Protein AF-A0AAD8YVG4-F1 (afdb_monomer)

pLDDT: mean 81.24, std 16.65, range [36.44, 98.31]

Nearest PDB structures (foldseek):
  8uw3-assembly1_A  TM=5.754E-01  e=2.949E-04  Homo sapiens
  8c8j-assembly1_A  TM=6.160E-01  e=6.612E-04  Homo sapiens
  8sxu-assembly1_A  TM=6.000E-01  e=8.822E-04  Homo sapiens
  8gh6-assembly1_A  TM=5.047E-01  e=6.612E-04  Bombyx mori
  8ibz-assembly1_C  TM=4.870E-01  e=1.482E-03  Bombyx mori

Organism: NCBI:txid2609070

Foldseek 3Di:
DDDDDDDDDDDDPDDDDPPDPPPPDPPDDPVRVVVVVVVVVVVVVVVVVVLVVQLVVLVPDPPCVPSVVVSVCSVPVDDPPPPPDPPPVVVVVVLVVVVCVVVVPPPDDDDDDDPPPPDDQDQDDLVLLLVLLLPFDQPDQAWPVRDGSVNSNVCSNVCSVVLSVLLSVCSVVVHDDPLQVDWDWDWDACDPDDDDSVRTDTDTRGHVSNVSSVD

Secondary structure (DSSP, 8-state):
-PPPP-----PPS----TTS---------HHHHHHHHHHHHHHHHHHHHHHHHHHHHTTS-TT-HHHHHHHHHHHHT-----------THHHHHHHHHHHTTTTT-------PPPPTTPPPP---HHHHHHHHHTS-TTSPP-TT---HHHHHHTHHHHHHHHHHHHHHHHHTT---HHHHPEEEEEEESSSS--SGGGEEEEEEE-HHHHHHT-

Radius of gyration: 33.65 Å; Cα contacts (8 Å, |Δi|>4): 149; chains: 1; bounding box: 70×49×102 Å

Structure (mmCIF, N/CA/C/O backbone):
data_AF-A0AAD8YVG4-F1
#
_entry.id   AF-A0AAD8YVG4-F1
#
loop_
_atom_site.group_PDB
_atom_site.id
_atom_site.type_symbol
_atom_site.label_atom_id
_atom_site.label_alt_id
_atom_site.label_comp_id
_atom_site.label_asym_id
_atom_site.label_entity_id
_atom_site.label_seq_id
_atom_site.pdbx_PDB_ins_code
_atom_site.Cartn_x
_atom_site.Cartn_y
_atom_site.Cartn_z
_atom_site.occupancy
_atom_site.B_iso_or_equiv
_atom_site.auth_seq_id
_atom_site.auth_comp_id
_atom_site.auth_asym_id
_atom_site.auth_atom_id
_atom_site.pdbx_PDB_model_num
ATOM 1 N N . MET A 1 1 ? 52.117 -19.385 -67.390 1.00 44.53 1 MET A N 1
ATOM 2 C CA . MET A 1 1 ? 51.247 -19.888 -66.306 1.00 44.53 1 MET A CA 1
ATOM 3 C C . MET A 1 1 ? 49.970 -19.074 -66.326 1.00 44.53 1 MET A C 1
ATOM 5 O O . MET A 1 1 ? 49.951 -17.934 -65.889 1.00 44.53 1 MET A O 1
ATOM 9 N N . THR A 1 2 ? 48.968 -19.631 -66.991 1.00 37.00 2 THR A N 1
ATOM 10 C CA . THR A 1 2 ? 47.671 -19.045 -67.334 1.00 37.00 2 THR A CA 1
ATOM 11 C C . THR A 1 2 ? 46.650 -19.424 -66.262 1.00 37.00 2 THR A C 1
ATOM 13 O O . THR A 1 2 ? 46.467 -20.606 -65.981 1.00 37.00 2 THR A O 1
ATOM 16 N N . LEU A 1 3 ? 46.010 -18.428 -65.649 1.00 38.09 3 LEU A N 1
ATOM 17 C CA . LEU A 1 3 ? 44.898 -18.619 -64.713 1.00 38.09 3 LEU A CA 1
ATOM 18 C C . LEU A 1 3 ? 43.583 -18.788 -65.500 1.00 38.09 3 LEU A C 1
ATOM 20 O O . LEU A 1 3 ? 43.380 -18.060 -66.475 1.00 38.09 3 LEU A O 1
ATOM 24 N N . PRO A 1 4 ? 42.699 -19.730 -65.123 1.00 48.28 4 PRO A N 1
ATOM 25 C CA . PRO A 1 4 ? 41.498 -20.029 -65.890 1.00 48.28 4 PRO A CA 1
ATOM 26 C C . PRO A 1 4 ? 40.366 -19.031 -65.615 1.00 48.28 4 PRO A C 1
ATOM 28 O O . PRO A 1 4 ? 40.087 -18.646 -64.481 1.00 48.28 4 PRO A O 1
ATOM 31 N N . ILE A 1 5 ? 39.699 -18.657 -66.703 1.00 41.72 5 ILE A N 1
ATOM 32 C CA . ILE A 1 5 ? 38.479 -17.854 -66.769 1.00 41.72 5 ILE A CA 1
ATOM 33 C C . ILE A 1 5 ? 37.311 -18.727 -66.284 1.00 41.72 5 ILE A C 1
ATOM 35 O O . ILE A 1 5 ? 37.022 -19.764 -66.881 1.00 41.72 5 ILE A O 1
ATOM 39 N N . LEU A 1 6 ? 36.640 -18.322 -65.203 1.00 42.75 6 LEU A N 1
ATOM 40 C CA . LEU A 1 6 ? 35.412 -18.969 -64.742 1.00 42.75 6 LEU A CA 1
ATOM 41 C C . LEU A 1 6 ? 34.254 -18.601 -65.678 1.00 42.75 6 LEU A C 1
ATOM 43 O O . LEU A 1 6 ? 33.856 -17.444 -65.805 1.00 42.75 6 LEU A O 1
ATOM 47 N N . SER A 1 7 ? 33.769 -19.639 -66.351 1.00 40.22 7 SER A N 1
ATOM 48 C CA . SER A 1 7 ? 32.649 -19.673 -67.283 1.00 40.22 7 SER A CA 1
ATOM 49 C C . SER A 1 7 ? 31.361 -19.115 -66.668 1.00 40.22 7 SER A C 1
ATOM 51 O O . SER A 1 7 ? 30.940 -19.507 -65.579 1.00 40.22 7 SER A O 1
ATOM 53 N N . THR A 1 8 ? 30.720 -18.208 -67.400 1.00 46.03 8 THR A N 1
ATOM 54 C CA . THR A 1 8 ? 29.366 -17.717 -67.154 1.00 46.03 8 THR A CA 1
ATOM 55 C C . THR A 1 8 ? 28.368 -18.864 -67.340 1.00 46.03 8 THR A C 1
ATOM 57 O O . THR A 1 8 ? 28.009 -19.202 -68.466 1.00 46.03 8 THR A O 1
ATOM 60 N N . GLN A 1 9 ? 27.897 -19.468 -66.246 1.00 44.69 9 GLN A N 1
ATOM 61 C CA . GLN A 1 9 ? 26.720 -20.335 -66.303 1.00 44.69 9 GLN A CA 1
ATOM 62 C C . GLN A 1 9 ? 25.471 -19.474 -66.527 1.00 44.69 9 GLN A C 1
ATOM 64 O O . GLN A 1 9 ? 24.955 -18.824 -65.619 1.00 44.69 9 GLN A O 1
ATOM 69 N N . LEU A 1 10 ? 24.997 -19.476 -67.772 1.00 44.66 10 LEU A N 1
ATOM 70 C CA . LEU A 1 10 ? 23.622 -19.152 -68.131 1.00 44.66 10 LEU A CA 1
ATOM 71 C C . LEU A 1 10 ? 22.689 -20.107 -67.375 1.00 44.66 10 LEU A C 1
ATOM 73 O O . LEU A 1 10 ? 22.668 -21.305 -67.653 1.00 44.66 10 LEU A O 1
ATOM 77 N N . PHE A 1 11 ? 21.925 -19.583 -66.417 1.00 36.44 11 PHE A N 1
ATOM 78 C CA . PHE A 1 11 ? 20.801 -20.317 -65.842 1.00 36.44 11 PHE A CA 1
ATOM 79 C C . PHE A 1 11 ? 19.746 -20.547 -66.938 1.00 36.44 11 PHE A C 1
ATOM 81 O O . PHE A 1 11 ? 19.324 -19.572 -67.570 1.00 36.44 11 PHE A O 1
ATOM 88 N N . PRO A 1 12 ? 19.312 -21.796 -67.182 1.00 41.53 12 PRO A N 1
ATOM 89 C CA . PRO A 1 12 ? 18.257 -22.077 -68.141 1.00 41.53 12 PRO A CA 1
ATOM 90 C C . PRO A 1 12 ? 16.944 -21.434 -67.695 1.00 41.53 12 PRO A C 1
ATOM 92 O O . PRO A 1 12 ? 16.527 -21.548 -66.541 1.00 41.53 12 PRO A O 1
ATOM 95 N N . ILE A 1 13 ? 16.292 -20.769 -68.641 1.00 51.84 13 ILE A N 1
ATOM 96 C CA . ILE A 1 13 ? 14.879 -20.419 -68.559 1.00 51.84 13 ILE A CA 1
ATOM 97 C C . ILE A 1 13 ? 14.089 -21.738 -68.575 1.00 51.84 13 ILE A C 1
ATOM 99 O O . ILE A 1 13 ? 14.420 -22.638 -69.337 1.00 51.84 13 ILE A O 1
ATOM 103 N N . GLU A 1 14 ? 13.042 -21.799 -67.750 1.00 53.12 14 GLU A N 1
ATOM 104 C CA . GLU A 1 14 ? 12.052 -22.880 -67.601 1.00 53.12 14 GLU A CA 1
ATOM 105 C C . GLU A 1 14 ? 12.360 -23.998 -66.595 1.00 53.12 14 GLU A C 1
ATOM 107 O O . GLU A 1 14 ? 12.850 -25.065 -66.940 1.00 53.12 14 GLU A O 1
ATOM 112 N N . GLN A 1 15 ? 11.869 -23.811 -65.365 1.00 46.72 15 GLN A N 1
ATOM 113 C CA . GLN A 1 15 ? 10.974 -24.802 -64.754 1.00 46.72 15 GLN A CA 1
ATOM 114 C C . GLN A 1 15 ? 9.816 -24.074 -64.068 1.00 46.72 15 GLN A C 1
ATOM 116 O O . GLN A 1 15 ? 9.912 -23.576 -62.946 1.00 46.72 15 GLN A O 1
ATOM 121 N N . PHE A 1 16 ? 8.710 -23.963 -64.797 1.00 51.12 16 PHE A N 1
ATOM 122 C CA . PHE A 1 16 ? 7.453 -23.421 -64.306 1.00 51.12 16 PHE A CA 1
ATOM 123 C C . PHE A 1 16 ? 6.789 -24.470 -63.407 1.00 51.12 16 PHE A C 1
ATOM 125 O O . PHE A 1 16 ? 6.286 -25.475 -63.899 1.00 51.12 16 PHE A O 1
ATOM 132 N N . ASN A 1 17 ? 6.814 -24.265 -62.089 1.00 52.31 17 ASN A N 1
ATOM 133 C CA . ASN A 1 17 ? 6.108 -25.119 -61.132 1.00 52.31 17 ASN A CA 1
ATOM 134 C C . ASN A 1 17 ? 4.597 -24.782 -61.163 1.00 52.31 17 ASN A C 1
ATOM 136 O O . ASN A 1 17 ? 4.226 -23.687 -60.729 1.00 52.31 17 ASN A O 1
ATOM 140 N N . PRO A 1 18 ? 3.714 -25.672 -61.662 1.00 56.09 18 PRO A N 1
ATOM 141 C CA . PRO A 1 18 ? 2.296 -25.367 -61.874 1.00 56.09 18 PRO A CA 1
ATOM 142 C C . PRO A 1 18 ? 1.460 -25.334 -60.581 1.00 56.09 18 PRO A C 1
ATOM 144 O O . PRO A 1 18 ? 0.283 -24.984 -60.633 1.00 56.09 18 PRO A O 1
ATOM 147 N N . SER A 1 19 ? 2.048 -25.660 -59.425 1.00 54.88 19 SER A N 1
ATOM 148 C CA . SER A 1 19 ? 1.334 -25.771 -58.143 1.00 54.88 19 SER A CA 1
ATOM 149 C C . SER A 1 19 ? 1.406 -24.514 -57.267 1.00 54.88 19 SER A C 1
ATOM 151 O O . SER A 1 19 ? 0.797 -24.474 -56.200 1.00 54.88 19 SER A O 1
ATOM 153 N N . ILE A 1 20 ? 2.137 -23.477 -57.688 1.00 55.28 20 ILE A N 1
ATOM 154 C CA . ILE A 1 20 ? 2.165 -22.189 -56.985 1.00 55.28 20 ILE A CA 1
ATOM 155 C C . ILE A 1 20 ? 1.061 -21.313 -57.590 1.00 55.28 20 ILE A C 1
ATOM 157 O O . ILE A 1 20 ? 1.138 -21.014 -58.785 1.00 55.28 20 ILE A O 1
ATOM 161 N N . PRO A 1 21 ? 0.043 -20.869 -56.824 1.00 51.56 21 PRO A N 1
ATOM 162 C CA . PRO A 1 21 ? -0.944 -19.936 -57.347 1.00 51.56 21 PRO A CA 1
ATOM 163 C C . PRO A 1 21 ? -0.216 -18.665 -57.780 1.00 51.56 21 PRO A C 1
ATOM 165 O O . PRO A 1 21 ? 0.292 -17.897 -56.963 1.00 51.56 21 PRO A O 1
ATOM 168 N N . GLN A 1 22 ? -0.127 -18.457 -59.093 1.00 56.12 22 GLN A N 1
ATOM 169 C CA . GLN A 1 22 ? 0.385 -17.215 -59.639 1.00 56.12 22 GLN A CA 1
ATOM 170 C C . GLN A 1 22 ? -0.554 -16.102 -59.195 1.00 56.12 22 GLN A C 1
ATOM 172 O O . GLN A 1 22 ? -1.681 -16.012 -59.685 1.00 56.12 22 GLN A O 1
ATOM 177 N N . TRP A 1 23 ? -0.096 -15.245 -58.284 1.00 41.09 23 TRP A N 1
ATOM 178 C CA . TRP A 1 23 ? -0.768 -13.994 -57.957 1.00 41.09 23 TRP A CA 1
ATOM 179 C C . TRP A 1 23 ? -0.743 -13.088 -59.195 1.00 41.09 23 TRP A C 1
ATOM 181 O O . TRP A 1 23 ? 0.085 -12.186 -59.320 1.00 41.09 23 TRP A O 1
ATOM 191 N N . ARG A 1 24 ? -1.628 -13.357 -60.161 1.00 51.12 24 ARG A N 1
ATOM 192 C CA . ARG A 1 24 ? -1.858 -12.507 -61.325 1.00 51.12 24 ARG A CA 1
ATOM 193 C C . ARG A 1 24 ? -2.505 -11.229 -60.804 1.00 51.12 24 ARG A C 1
ATOM 195 O O . ARG A 1 24 ? -3.722 -11.142 -60.665 1.00 51.12 24 ARG A O 1
ATOM 202 N N . LEU A 1 25 ? -1.675 -10.245 -60.463 1.00 54.19 25 LEU A N 1
ATOM 203 C CA . LEU A 1 25 ? -2.148 -8.893 -60.202 1.00 54.19 25 LEU A CA 1
ATOM 204 C C . LEU A 1 25 ? -2.941 -8.442 -61.441 1.00 54.19 25 LEU A C 1
ATOM 206 O O . LEU A 1 25 ? -2.443 -8.610 -62.561 1.00 54.19 25 LEU A O 1
ATOM 210 N N . PRO A 1 26 ? -4.165 -7.909 -61.283 1.00 60.81 26 PRO A N 1
ATOM 211 C CA . PRO A 1 26 ? -4.917 -7.372 -62.408 1.00 60.81 26 PRO A CA 1
ATOM 212 C C . PRO A 1 26 ? -4.034 -6.384 -63.173 1.00 60.81 26 PRO A C 1
ATOM 214 O O . PRO A 1 26 ? -3.420 -5.511 -62.550 1.00 60.81 26 PRO A O 1
ATOM 217 N N . ARG A 1 27 ? -3.946 -6.514 -64.505 1.00 62.28 27 ARG A N 1
ATOM 218 C CA . ARG A 1 27 ? -3.277 -5.510 -65.345 1.00 62.28 27 ARG A CA 1
ATOM 219 C C . ARG A 1 27 ? -4.095 -4.222 -65.266 1.00 62.28 27 ARG A C 1
ATOM 221 O O . ARG A 1 27 ? -5.033 -4.032 -66.030 1.00 62.28 27 ARG A O 1
ATOM 228 N N . LEU A 1 28 ? -3.769 -3.380 -64.291 1.00 62.94 28 LEU A N 1
ATOM 229 C CA . LEU A 1 28 ? -4.316 -2.036 -64.167 1.00 62.94 28 LEU A CA 1
ATOM 230 C C . LEU A 1 28 ? -3.876 -1.238 -65.389 1.00 62.94 28 LEU A C 1
ATOM 232 O O . LEU A 1 28 ? -2.708 -1.301 -65.782 1.00 62.94 28 LEU A O 1
ATOM 236 N N . SER A 1 29 ? -4.791 -0.473 -65.978 1.00 76.69 29 SER A N 1
ATOM 237 C CA . SER A 1 29 ? -4.395 0.476 -67.014 1.00 76.69 29 SER A CA 1
ATOM 238 C C . SER A 1 29 ? -3.384 1.474 -66.436 1.00 76.69 29 SER A C 1
ATOM 240 O O . SER A 1 29 ? -3.439 1.819 -65.249 1.00 76.69 29 SER A O 1
ATOM 242 N N . SER A 1 30 ? -2.472 1.992 -67.266 1.00 73.31 30 SER A N 1
ATOM 243 C CA . SER A 1 30 ? -1.464 2.975 -66.832 1.00 73.31 30 SER A CA 1
ATOM 244 C C . SER A 1 30 ? -2.095 4.175 -66.110 1.00 73.31 30 SER A C 1
ATOM 246 O O . SER A 1 30 ? -1.517 4.728 -65.175 1.00 73.31 30 SER A O 1
ATOM 248 N N . ARG A 1 31 ? -3.326 4.537 -66.493 1.00 74.31 31 ARG A N 1
ATOM 249 C CA . ARG A 1 31 ? -4.103 5.630 -65.902 1.00 74.31 31 ARG A CA 1
ATOM 250 C C . ARG A 1 31 ? -4.658 5.288 -64.512 1.00 74.31 31 ARG A C 1
ATOM 252 O O . ARG A 1 31 ? -4.616 6.129 -63.617 1.00 74.31 31 ARG A O 1
ATOM 259 N N . GLU A 1 32 ? -5.129 4.063 -64.291 1.00 76.56 32 GLU A N 1
ATOM 260 C CA . GLU A 1 32 ? -5.588 3.603 -62.970 1.00 76.56 32 GLU A CA 1
ATOM 261 C C . GLU A 1 32 ? -4.427 3.402 -61.994 1.00 76.56 32 GLU A C 1
ATOM 263 O O . GLU A 1 32 ? -4.542 3.758 -60.818 1.00 76.56 32 GLU A O 1
ATOM 268 N N . ALA A 1 33 ? -3.296 2.881 -62.477 1.00 76.31 33 ALA A N 1
ATOM 269 C CA . ALA A 1 33 ? -2.075 2.764 -61.687 1.00 76.31 33 ALA A CA 1
ATOM 270 C C . ALA A 1 33 ? -1.584 4.147 -61.219 1.00 76.31 33 ALA A C 1
ATOM 272 O O . ALA A 1 33 ? -1.304 4.331 -60.033 1.00 76.31 33 ALA A O 1
ATOM 273 N N . ALA A 1 34 ? -1.586 5.144 -62.113 1.00 77.81 34 ALA A N 1
ATOM 274 C CA . ALA A 1 34 ? -1.228 6.524 -61.784 1.00 77.81 34 ALA A CA 1
ATOM 275 C C . ALA A 1 34 ? -2.185 7.158 -60.756 1.00 77.81 34 ALA A C 1
ATOM 277 O O . ALA A 1 34 ? -1.733 7.770 -59.785 1.00 77.81 34 ALA A O 1
ATOM 278 N N . MET A 1 35 ? -3.503 6.968 -60.905 1.00 83.06 35 MET A N 1
ATOM 279 C CA . MET A 1 35 ? -4.485 7.465 -59.930 1.00 83.06 35 MET A CA 1
ATOM 280 C C . MET A 1 35 ? -4.309 6.825 -58.548 1.00 83.06 35 MET A C 1
ATOM 282 O O . MET A 1 35 ? -4.369 7.517 -57.529 1.00 83.06 35 MET A O 1
ATOM 286 N N . ARG A 1 36 ? -4.054 5.512 -58.488 1.00 82.75 36 ARG A N 1
ATOM 287 C CA . ARG A 1 36 ? -3.807 4.804 -57.223 1.00 82.75 36 ARG A CA 1
ATOM 288 C C . ARG A 1 36 ? -2.504 5.251 -56.563 1.00 82.75 36 ARG A C 1
ATOM 290 O O . ARG A 1 36 ? -2.507 5.477 -55.356 1.00 82.75 36 ARG A O 1
ATOM 297 N N . ALA A 1 37 ? -1.431 5.445 -57.332 1.00 81.25 37 ALA A N 1
ATOM 298 C CA . ALA A 1 37 ? -0.158 5.957 -56.827 1.00 81.25 37 ALA A CA 1
ATOM 299 C C . ALA A 1 37 ? -0.291 7.390 -56.280 1.00 81.25 37 ALA A C 1
ATOM 301 O O . ALA A 1 37 ? 0.180 7.675 -55.180 1.00 81.25 37 ALA A O 1
ATOM 302 N N . SER A 1 38 ? -1.007 8.268 -56.991 1.00 86.88 38 SER A N 1
ATOM 303 C CA . SER A 1 38 ? -1.302 9.633 -56.532 1.00 86.88 38 SER A CA 1
ATOM 304 C C . SER A 1 38 ? -2.112 9.635 -55.230 1.00 86.88 38 SER A C 1
ATOM 306 O O . SER A 1 38 ? -1.756 10.311 -54.259 1.00 86.88 38 SER A O 1
ATOM 308 N N . LYS A 1 39 ? -3.156 8.799 -55.154 1.00 88.25 39 LYS A N 1
ATOM 309 C CA . LYS A 1 39 ? -3.965 8.634 -53.941 1.00 88.25 39 LYS A CA 1
ATOM 310 C C . LYS A 1 39 ? -3.134 8.093 -52.775 1.00 88.25 39 LYS A C 1
ATOM 312 O O . LYS A 1 39 ? -3.224 8.634 -51.676 1.00 88.25 39 LYS A O 1
ATOM 317 N N . ALA A 1 40 ? -2.294 7.086 -53.013 1.00 86.38 40 ALA A N 1
ATOM 318 C CA . ALA A 1 40 ? -1.398 6.528 -52.004 1.00 86.38 40 ALA A CA 1
ATOM 319 C C . ALA A 1 40 ? -0.383 7.567 -51.500 1.00 86.38 40 ALA A C 1
ATOM 321 O O . ALA A 1 40 ? -0.200 7.702 -50.291 1.00 86.38 40 ALA A O 1
ATOM 322 N N . GLY A 1 41 ? 0.208 8.361 -52.397 1.00 86.38 41 GLY A N 1
ATOM 323 C CA . GLY A 1 41 ? 1.112 9.457 -52.040 1.00 86.38 41 GLY A CA 1
ATOM 324 C C . GLY A 1 41 ? 0.429 10.531 -51.189 1.00 86.38 41 GLY A C 1
ATOM 325 O O . GLY A 1 41 ? 0.966 10.938 -50.159 1.00 86.38 41 GLY A O 1
ATOM 326 N N . SER A 1 42 ? -0.795 10.928 -51.552 1.00 88.56 42 SER A N 1
ATOM 327 C CA . SER A 1 42 ? -1.603 11.864 -50.757 1.00 88.56 42 SER A CA 1
ATOM 328 C C . SER A 1 42 ? -1.927 11.305 -49.368 1.00 88.56 42 SER A C 1
ATOM 330 O O . SER A 1 42 ? -1.782 12.004 -48.364 1.00 88.56 42 SER A O 1
ATOM 332 N N . MET A 1 43 ? -2.320 10.031 -49.286 1.00 89.19 43 MET A N 1
ATOM 333 C CA . MET A 1 43 ? -2.609 9.365 -48.013 1.00 89.19 43 MET A CA 1
ATOM 334 C C . MET A 1 43 ? -1.363 9.265 -47.130 1.00 89.19 43 MET A C 1
ATOM 336 O O . MET A 1 43 ? -1.443 9.557 -45.938 1.00 89.19 43 MET A O 1
ATOM 340 N N . LEU A 1 44 ? -0.205 8.939 -47.708 1.00 89.62 44 LEU A N 1
ATOM 341 C CA . LEU A 1 44 ? 1.069 8.920 -46.994 1.00 89.62 44 LEU A CA 1
ATOM 342 C C . LEU A 1 44 ? 1.448 10.316 -46.483 1.00 89.62 44 LEU A C 1
ATOM 344 O O . LEU A 1 44 ? 1.878 10.452 -45.340 1.00 89.62 44 LEU A O 1
ATOM 348 N N . GLY A 1 45 ? 1.247 11.356 -47.296 1.00 90.44 45 GLY A N 1
ATOM 349 C CA . GLY A 1 45 ? 1.463 12.746 -46.891 1.00 90.44 45 GLY A CA 1
ATOM 350 C C . GLY A 1 45 ? 0.590 13.147 -45.699 1.00 90.44 45 GLY A C 1
ATOM 351 O O . GLY A 1 45 ? 1.100 13.664 -44.705 1.00 90.44 45 GLY A O 1
ATOM 352 N N . LYS A 1 46 ? -0.711 12.828 -45.747 1.00 91.44 46 LYS A N 1
ATOM 353 C CA . LYS A 1 46 ? -1.652 13.069 -44.638 1.00 91.44 46 LYS A CA 1
ATOM 354 C C . LYS A 1 46 ? -1.256 12.303 -43.375 1.00 91.44 46 LYS A C 1
ATOM 356 O O . LYS A 1 46 ? -1.274 12.873 -42.287 1.00 91.44 46 LYS A O 1
ATOM 361 N N . ALA A 1 47 ? -0.857 11.039 -43.516 1.00 87.12 47 ALA A N 1
ATOM 362 C CA . ALA A 1 47 ? -0.421 10.210 -42.396 1.00 87.12 47 ALA A CA 1
ATOM 363 C C . ALA A 1 47 ? 0.859 10.752 -41.738 1.00 87.12 47 ALA A C 1
ATOM 365 O O . ALA A 1 47 ? 0.926 10.836 -40.510 1.00 87.12 47 ALA A O 1
ATOM 366 N N . LYS A 1 48 ? 1.843 11.185 -42.540 1.00 90.12 48 LYS A N 1
ATOM 367 C CA . LYS A 1 48 ? 3.064 11.841 -42.049 1.00 90.12 48 LYS A CA 1
ATOM 368 C C . LYS A 1 48 ? 2.733 13.121 -41.289 1.00 90.12 48 LYS A C 1
ATOM 370 O O . LYS A 1 48 ? 3.163 13.265 -40.150 1.00 90.12 48 LYS A O 1
ATOM 375 N N . HIS A 1 49 ? 1.909 13.997 -41.865 1.00 90.25 49 HIS A N 1
ATOM 376 C CA . HIS A 1 49 ? 1.507 15.242 -41.209 1.00 90.25 49 HIS A CA 1
ATOM 377 C C . HIS A 1 49 ? 0.783 14.988 -39.879 1.00 90.25 49 HIS A C 1
ATOM 379 O O . HIS A 1 49 ? 1.124 15.590 -38.863 1.00 90.25 49 HIS A O 1
ATOM 385 N N . ALA A 1 50 ? -0.166 14.048 -39.852 1.00 90.44 50 ALA A N 1
ATOM 386 C CA . ALA A 1 50 ? -0.875 13.674 -38.631 1.00 90.44 50 ALA A CA 1
ATOM 387 C C . ALA A 1 50 ? 0.069 13.107 -37.557 1.00 90.44 50 ALA A C 1
ATOM 389 O O . ALA A 1 50 ? -0.091 13.395 -36.371 1.00 90.44 50 ALA A O 1
ATOM 390 N N . HIS A 1 51 ? 1.069 12.317 -37.958 1.00 87.31 51 HIS A N 1
ATOM 391 C CA . HIS A 1 51 ? 2.082 11.818 -37.035 1.00 87.31 51 HIS A CA 1
ATOM 392 C C . HIS A 1 51 ? 2.940 12.953 -36.468 1.00 87.31 51 HIS A C 1
ATOM 394 O O . HIS A 1 51 ? 3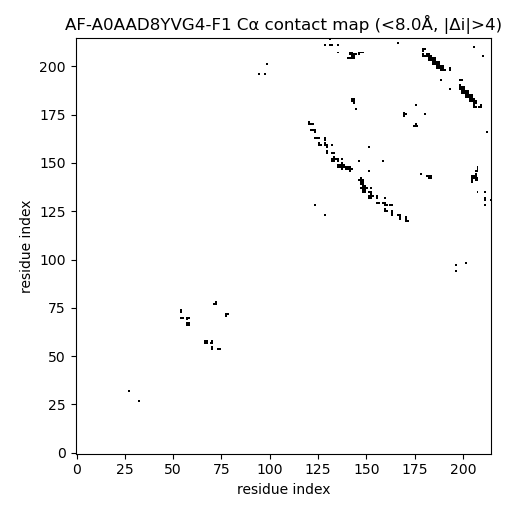.075 13.051 -35.252 1.00 87.31 51 HIS A O 1
ATOM 400 N N . THR A 1 52 ? 3.439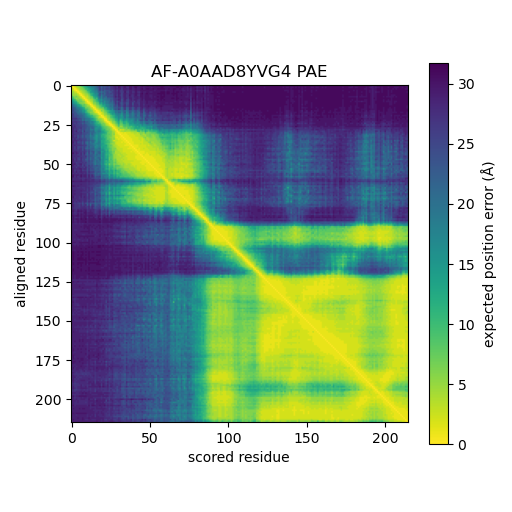 13.846 -37.321 1.00 88.56 52 THR A N 1
ATOM 401 C CA . THR A 1 52 ? 4.211 15.024 -36.912 1.00 88.56 52 THR A CA 1
ATOM 402 C C . THR A 1 52 ? 3.428 15.898 -35.929 1.00 88.56 52 THR A C 1
ATOM 404 O O . THR A 1 52 ? 3.952 16.237 -34.872 1.00 88.56 52 THR A O 1
ATOM 407 N N . GLN A 1 53 ? 2.148 16.181 -36.196 1.00 90.12 53 GLN A N 1
ATOM 408 C CA . GLN A 1 53 ? 1.293 16.946 -35.277 1.00 90.12 53 GLN A CA 1
ATOM 409 C C . GLN A 1 53 ? 1.124 16.268 -33.913 1.00 90.12 53 GLN A C 1
ATOM 411 O O . GLN A 1 53 ? 1.182 16.934 -32.878 1.00 90.12 53 GLN A O 1
ATOM 416 N N . ARG A 1 54 ? 0.963 14.939 -33.893 1.00 87.69 54 ARG A N 1
ATOM 417 C CA . ARG A 1 54 ? 0.879 14.168 -32.646 1.00 87.69 54 ARG A CA 1
ATOM 418 C C . ARG A 1 54 ? 2.163 14.291 -31.830 1.00 87.69 54 ARG A C 1
ATOM 420 O O . ARG A 1 54 ? 2.087 14.580 -30.642 1.00 87.69 54 ARG A O 1
ATOM 427 N N . ILE A 1 55 ? 3.322 14.126 -32.474 1.00 88.50 55 ILE A N 1
ATOM 428 C CA . ILE A 1 55 ? 4.629 14.277 -31.825 1.00 88.50 55 ILE A CA 1
ATOM 429 C C . ILE A 1 55 ? 4.792 15.691 -31.267 1.00 88.50 55 ILE A C 1
ATOM 431 O O . ILE A 1 55 ? 5.107 15.835 -30.091 1.00 88.50 55 ILE A O 1
ATOM 435 N N . HIS A 1 56 ? 4.493 16.731 -32.049 1.00 86.62 56 HIS A N 1
ATOM 436 C CA . HIS A 1 56 ? 4.567 18.114 -31.568 1.00 86.62 56 HIS A CA 1
ATOM 437 C C . HIS A 1 56 ? 3.630 18.392 -30.390 1.00 86.62 56 HIS A C 1
ATOM 439 O O . HIS A 1 56 ? 3.991 19.160 -29.502 1.00 86.62 56 HIS A O 1
ATOM 445 N N . GLY A 1 57 ? 2.457 17.755 -30.340 1.00 89.06 57 GLY A N 1
ATOM 446 C CA . GLY A 1 57 ? 1.526 17.874 -29.218 1.00 89.06 57 GLY A CA 1
ATOM 447 C C . GLY A 1 57 ? 2.121 17.464 -27.865 1.00 89.06 57 GLY A C 1
ATOM 448 O O . GLY A 1 57 ? 1.721 18.022 -26.848 1.00 89.06 57 GLY A O 1
ATOM 449 N N . HIS A 1 58 ? 3.102 16.556 -27.841 1.00 87.19 58 HIS A N 1
ATOM 450 C CA . HIS A 1 58 ? 3.775 16.124 -26.610 1.00 87.19 58 HIS A CA 1
ATOM 451 C C . HIS A 1 58 ? 4.731 17.171 -26.012 1.00 87.19 58 HIS A C 1
ATOM 453 O O . HIS A 1 58 ? 5.083 17.053 -24.843 1.00 87.19 58 HIS A O 1
ATOM 459 N N . PHE A 1 59 ? 5.136 18.191 -26.780 1.00 88.94 59 PHE A N 1
ATOM 460 C CA . PHE A 1 59 ? 6.157 19.172 -26.379 1.00 88.94 59 PHE A CA 1
ATOM 461 C C . PHE A 1 59 ? 5.619 20.604 -26.213 1.00 88.94 59 PHE A C 1
ATOM 463 O O . PHE A 1 59 ? 6.405 21.536 -26.073 1.00 88.94 59 PHE A O 1
ATOM 470 N N . LYS A 1 60 ? 4.293 20.802 -26.252 1.00 83.31 60 LYS A N 1
ATOM 471 C CA . LYS A 1 60 ? 3.672 22.134 -26.116 1.00 83.31 60 LYS A CA 1
ATOM 472 C C . LYS A 1 60 ? 3.580 22.632 -24.668 1.00 83.31 60 LYS A C 1
ATOM 474 O O . LYS A 1 60 ? 3.619 23.838 -24.460 1.00 83.31 60 LYS A O 1
ATOM 479 N N . ASP A 1 61 ? 3.497 21.726 -23.694 1.00 77.38 61 ASP A N 1
ATOM 480 C CA . ASP A 1 61 ? 3.300 22.065 -22.280 1.00 77.38 61 ASP A CA 1
ATOM 481 C C . ASP A 1 61 ? 4.613 21.895 -21.495 1.00 77.38 61 ASP A C 1
ATOM 483 O O . ASP A 1 61 ? 5.030 20.779 -21.189 1.00 77.38 61 ASP A O 1
ATOM 487 N N . THR A 1 62 ? 5.271 23.001 -21.136 1.00 65.19 62 THR A N 1
ATOM 488 C CA . THR A 1 62 ? 6.605 23.014 -20.494 1.00 65.19 62 THR A CA 1
ATOM 489 C C . THR A 1 62 ? 6.629 22.459 -19.063 1.00 65.19 62 THR A C 1
ATOM 491 O O . THR A 1 62 ? 7.705 22.196 -18.530 1.00 65.19 62 THR A O 1
ATOM 494 N N . GLY A 1 63 ? 5.463 22.266 -18.436 1.00 78.75 63 GLY A N 1
ATOM 495 C CA . GLY A 1 63 ? 5.330 21.756 -17.065 1.00 78.75 63 GLY A CA 1
ATOM 496 C C . GLY A 1 63 ? 5.011 20.260 -16.947 1.00 78.75 63 GLY A C 1
ATOM 497 O O . GLY A 1 63 ? 5.126 19.708 -15.855 1.00 78.75 63 GLY A O 1
ATOM 498 N N . ASP A 1 64 ? 4.623 19.583 -18.036 1.00 84.88 64 ASP A N 1
ATOM 499 C CA . ASP A 1 64 ? 4.235 18.165 -18.006 1.00 84.88 64 ASP A CA 1
ATOM 500 C C . ASP A 1 64 ? 5.363 17.271 -18.535 1.00 84.88 64 ASP A C 1
A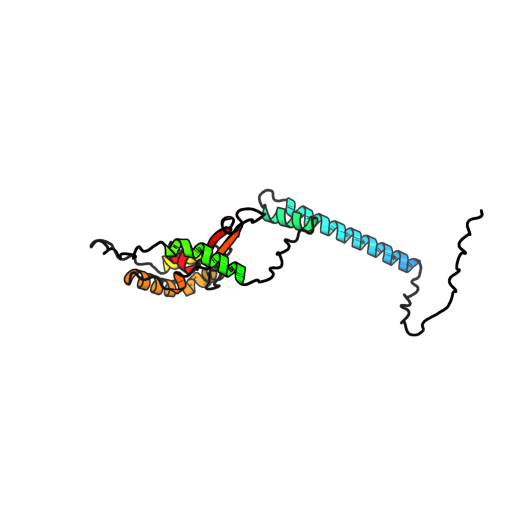TOM 502 O O . ASP A 1 64 ? 5.405 16.847 -19.695 1.00 84.88 64 ASP A O 1
ATOM 506 N N . THR A 1 65 ? 6.295 16.946 -17.639 1.00 83.94 65 THR A N 1
ATOM 507 C CA . THR A 1 65 ? 7.434 16.076 -17.953 1.00 83.94 65 THR A CA 1
ATOM 508 C C . THR A 1 65 ? 6.981 14.690 -18.429 1.00 83.94 65 THR A C 1
ATOM 510 O O . THR A 1 65 ? 7.688 14.046 -19.201 1.00 83.94 65 THR A O 1
ATOM 513 N N . ARG A 1 66 ? 5.796 14.210 -18.021 1.00 81.62 66 ARG A N 1
ATOM 514 C CA . ARG A 1 66 ? 5.277 12.902 -18.444 1.00 81.62 66 ARG A CA 1
ATOM 515 C C . ARG A 1 66 ? 4.874 12.923 -19.916 1.00 81.62 66 ARG A C 1
ATOM 517 O O . ARG A 1 66 ? 5.287 12.025 -20.649 1.00 81.62 66 ARG A O 1
ATOM 524 N N . ARG A 1 67 ? 4.124 13.938 -20.356 1.00 85.50 67 ARG A N 1
ATOM 525 C CA . ARG A 1 67 ? 3.742 14.083 -21.774 1.00 85.50 67 ARG A CA 1
ATOM 526 C C . ARG A 1 67 ? 4.957 14.257 -22.673 1.00 85.50 67 ARG A C 1
ATOM 528 O O . ARG A 1 67 ? 5.001 13.645 -23.739 1.00 85.50 67 ARG A O 1
ATOM 535 N N . MET A 1 68 ? 5.969 14.986 -22.205 1.00 89.50 68 MET A N 1
ATOM 536 C CA . MET A 1 68 ? 7.258 15.093 -22.891 1.00 89.50 68 MET A CA 1
ATOM 537 C C . MET A 1 68 ? 7.917 13.714 -23.074 1.00 89.50 68 MET A C 1
ATOM 539 O O . MET A 1 68 ? 8.314 13.354 -24.184 1.00 89.50 68 MET A O 1
ATOM 543 N N . TRP A 1 69 ? 7.989 12.900 -22.013 1.00 85.25 69 TRP A N 1
ATOM 544 C CA . TRP A 1 69 ? 8.559 11.547 -22.081 1.00 85.25 69 TRP A CA 1
ATOM 545 C C . TRP A 1 69 ? 7.770 10.590 -22.987 1.00 85.25 69 TRP A C 1
ATOM 547 O O . TRP A 1 69 ? 8.367 9.705 -23.605 1.00 85.25 69 TRP A O 1
ATOM 557 N N . GLU A 1 70 ? 6.452 10.756 -23.108 1.00 86.81 70 GLU A N 1
ATOM 558 C CA . GLU A 1 70 ? 5.631 10.016 -24.078 1.00 86.81 70 GLU A CA 1
ATOM 559 C C . GLU A 1 70 ? 6.028 10.356 -25.524 1.00 86.81 70 GLU A C 1
ATOM 561 O O . GLU A 1 70 ? 6.209 9.446 -26.337 1.00 86.81 70 GLU A O 1
ATOM 566 N N . GLY A 1 71 ? 6.274 11.638 -25.821 1.00 90.19 71 GLY A N 1
ATOM 567 C CA . GLY A 1 71 ? 6.794 12.085 -27.117 1.00 90.19 71 GLY A CA 1
ATOM 568 C C . GLY A 1 71 ? 8.170 11.499 -27.439 1.00 90.19 71 GLY A C 1
ATOM 569 O O . GLY A 1 71 ? 8.385 10.981 -28.534 1.00 90.19 71 GLY A O 1
ATOM 570 N N . VAL A 1 72 ? 9.088 11.494 -26.465 1.00 89.38 72 VAL A N 1
ATOM 571 C CA . VAL A 1 72 ? 10.429 10.898 -26.620 1.00 89.38 72 VAL A CA 1
ATOM 572 C C . VAL A 1 72 ? 10.343 9.404 -26.942 1.00 89.38 72 VAL A C 1
ATOM 574 O O . VAL A 1 72 ? 11.036 8.932 -27.844 1.00 89.38 72 VAL A O 1
ATOM 577 N N . ARG A 1 73 ? 9.470 8.646 -26.265 1.00 86.56 73 ARG A N 1
ATOM 578 C CA . ARG A 1 73 ? 9.275 7.214 -26.564 1.00 86.56 73 ARG A CA 1
ATOM 579 C C . ARG A 1 73 ? 8.712 6.983 -27.960 1.00 86.56 73 ARG A C 1
ATOM 581 O O . ARG A 1 73 ? 9.161 6.064 -28.638 1.00 86.56 73 ARG A O 1
ATOM 588 N N . ALA A 1 74 ? 7.764 7.815 -28.389 1.00 87.31 74 ALA A N 1
ATOM 589 C CA . ALA A 1 74 ? 7.152 7.712 -29.710 1.00 87.31 74 ALA A CA 1
ATOM 590 C C . ALA A 1 74 ? 8.148 7.979 -30.855 1.00 87.31 74 ALA A C 1
ATOM 592 O O . ALA A 1 74 ? 8.007 7.390 -31.922 1.00 87.31 74 ALA A O 1
ATOM 593 N N . ILE A 1 75 ? 9.160 8.826 -30.631 1.00 88.50 75 ILE A N 1
ATOM 594 C CA . ILE A 1 75 ? 10.229 9.098 -31.609 1.00 88.50 75 ILE A CA 1
ATOM 595 C C . ILE A 1 75 ? 11.282 7.985 -31.608 1.00 88.50 75 ILE A C 1
ATOM 597 O O . ILE A 1 75 ? 11.735 7.545 -32.659 1.00 88.50 75 ILE A O 1
ATOM 601 N N . THR A 1 76 ? 11.702 7.548 -30.421 1.00 88.00 76 THR A N 1
ATOM 602 C CA . THR A 1 76 ? 12.866 6.662 -30.253 1.00 88.00 76 THR A CA 1
ATOM 603 C C . THR A 1 76 ? 12.527 5.176 -30.349 1.00 88.00 76 THR A C 1
ATOM 605 O O . THR A 1 76 ? 13.435 4.349 -30.337 1.00 88.00 76 THR A O 1
ATOM 608 N N . ASN A 1 77 ? 11.237 4.817 -30.384 1.00 79.31 77 ASN A N 1
ATOM 609 C CA . ASN A 1 77 ? 10.754 3.450 -30.154 1.00 79.31 77 ASN A CA 1
ATOM 610 C C . ASN A 1 77 ? 11.320 2.825 -28.866 1.00 79.31 77 ASN A C 1
ATOM 612 O O . ASN A 1 77 ? 11.402 1.602 -28.740 1.00 79.31 77 ASN A O 1
ATOM 616 N N . TYR A 1 78 ? 11.706 3.654 -27.889 1.00 79.25 78 TYR A N 1
ATOM 617 C CA . TYR A 1 78 ? 12.272 3.178 -26.638 1.00 79.25 78 TYR A CA 1
ATOM 618 C C . TYR A 1 78 ? 11.213 2.404 -25.849 1.00 79.25 78 TYR A C 1
ATOM 620 O O . TYR A 1 78 ? 10.293 2.973 -25.250 1.00 79.25 78 TYR A O 1
ATOM 628 N N . ARG A 1 79 ? 11.368 1.081 -25.832 1.00 66.62 79 ARG A N 1
ATOM 629 C CA . ARG A 1 79 ? 10.640 0.167 -24.961 1.00 66.62 79 ARG A CA 1
ATOM 630 C C . ARG A 1 79 ? 11.611 -0.283 -23.885 1.00 66.62 79 ARG A C 1
ATOM 632 O O . ARG A 1 79 ? 12.671 -0.814 -24.197 1.00 66.62 79 ARG A O 1
ATOM 639 N N . LYS A 1 80 ? 11.251 -0.076 -22.619 1.00 60.88 80 LYS A N 1
ATOM 640 C CA . LYS A 1 80 ? 11.993 -0.671 -21.509 1.00 60.88 80 LYS A CA 1
ATOM 641 C C . LYS A 1 80 ? 11.869 -2.185 -21.682 1.00 60.88 80 LYS A C 1
ATOM 643 O O . LYS A 1 80 ? 10.784 -2.728 -21.489 1.00 60.88 80 LYS A O 1
ATOM 648 N N . THR A 1 81 ? 12.928 -2.843 -22.135 1.00 51.56 81 THR A N 1
ATOM 649 C CA . THR A 1 81 ? 13.029 -4.295 -22.065 1.00 51.56 81 THR A CA 1
ATOM 650 C C . THR A 1 81 ? 12.974 -4.636 -20.587 1.00 51.56 81 THR A C 1
ATOM 652 O O . THR A 1 81 ? 13.852 -4.260 -19.813 1.00 51.56 81 THR A O 1
ATOM 655 N N . SER A 1 82 ? 11.882 -5.263 -20.162 1.00 54.38 82 SER A N 1
ATOM 656 C CA . SER A 1 82 ? 11.901 -6.028 -18.926 1.00 54.38 82 SER A CA 1
ATOM 657 C C . SER A 1 82 ? 12.984 -7.087 -19.125 1.00 54.38 82 SER A C 1
ATOM 659 O O . SER A 1 82 ? 12.866 -7.842 -20.095 1.00 54.38 82 SER A O 1
ATOM 661 N N . PRO A 1 83 ? 14.055 -7.116 -18.313 1.00 54.19 83 PRO A N 1
ATOM 662 C CA . PRO A 1 83 ? 14.975 -8.241 -18.365 1.00 54.19 83 PRO A CA 1
ATOM 663 C C . PRO A 1 83 ? 14.133 -9.504 -18.174 1.00 54.19 83 PRO A C 1
ATOM 665 O O . PRO A 1 83 ? 13.322 -9.562 -17.248 1.00 54.19 83 PRO A O 1
ATOM 668 N N . SER A 1 84 ? 14.238 -10.458 -19.101 1.00 49.88 84 SER A N 1
ATOM 669 C CA . SER A 1 84 ? 13.663 -11.782 -18.896 1.00 49.88 84 SER A CA 1
ATOM 670 C C . SER A 1 84 ? 14.380 -12.368 -17.690 1.00 49.88 84 SER A C 1
ATOM 672 O O . SER A 1 84 ? 15.578 -12.639 -17.749 1.00 49.88 84 SER A O 1
ATOM 674 N N . CYS A 1 85 ? 13.676 -12.460 -16.571 1.00 45.56 85 CYS A N 1
ATOM 675 C CA . CYS A 1 85 ? 14.163 -13.186 -15.421 1.00 45.56 85 CYS A CA 1
ATOM 676 C C . CYS A 1 85 ? 14.093 -14.674 -15.765 1.00 45.56 85 CYS A C 1
ATOM 678 O O . CYS A 1 85 ? 13.003 -15.242 -15.819 1.00 45.56 85 CYS A O 1
ATOM 680 N N . ASP A 1 86 ? 15.249 -15.298 -15.990 1.00 47.69 86 ASP A N 1
ATOM 681 C CA . ASP A 1 86 ? 15.386 -16.707 -15.639 1.00 47.69 86 ASP A CA 1
ATOM 682 C C . ASP A 1 86 ? 15.040 -16.790 -14.153 1.00 47.69 86 ASP A C 1
ATOM 684 O O . ASP A 1 86 ? 15.679 -16.165 -13.302 1.00 47.69 86 ASP A O 1
ATOM 688 N N . SER A 1 87 ? 13.902 -17.411 -13.860 1.00 56.25 87 SER A N 1
ATOM 689 C CA . SER A 1 87 ? 13.350 -17.481 -12.514 1.00 56.25 87 SER A CA 1
ATOM 690 C C . SER A 1 87 ? 14.087 -18.555 -11.719 1.00 56.25 87 SER A C 1
ATOM 692 O O . SER A 1 87 ? 13.502 -19.570 -11.349 1.00 56.25 87 SER A O 1
ATOM 694 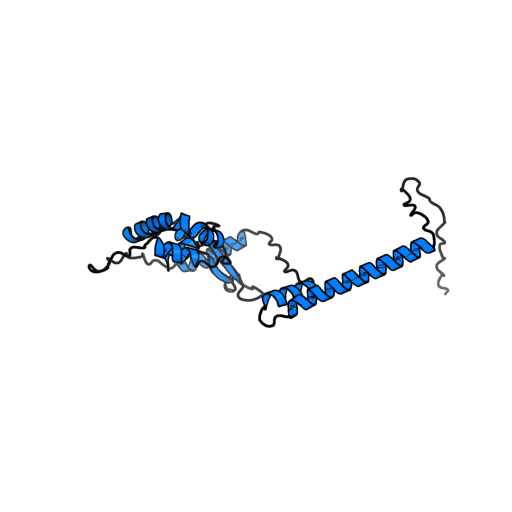N N . ASP A 1 88 ? 15.362 -18.319 -11.428 1.00 63.16 88 ASP A N 1
ATOM 695 C CA . ASP A 1 88 ? 16.067 -19.069 -10.401 1.00 63.16 88 ASP A CA 1
ATOM 696 C C . ASP A 1 88 ? 15.518 -18.605 -9.048 1.00 63.16 88 ASP A C 1
ATOM 698 O O . ASP A 1 88 ? 15.883 -17.546 -8.532 1.00 63.16 88 ASP A O 1
ATOM 702 N N . ALA A 1 89 ? 14.609 -19.398 -8.468 1.00 65.62 89 ALA A N 1
ATOM 703 C CA . ALA A 1 89 ? 14.025 -19.173 -7.135 1.00 65.62 89 ALA A CA 1
ATOM 704 C C . ALA A 1 89 ? 15.090 -18.959 -6.034 1.00 65.62 89 ALA A C 1
ATOM 706 O O . ALA A 1 89 ? 14.823 -18.346 -5.006 1.00 65.62 89 ALA A O 1
ATOM 707 N N . ILE A 1 90 ? 16.326 -19.372 -6.319 1.00 77.00 90 ILE A N 1
ATOM 708 C CA . ILE A 1 90 ? 17.532 -19.162 -5.520 1.00 77.00 90 ILE A CA 1
ATOM 709 C C . ILE A 1 90 ? 17.770 -17.672 -5.210 1.00 77.00 90 ILE A C 1
ATOM 711 O O . ILE A 1 90 ? 18.230 -17.339 -4.121 1.00 77.00 90 ILE A O 1
ATOM 715 N N . PHE A 1 91 ? 17.473 -16.752 -6.136 1.00 84.81 91 PHE A N 1
ATOM 716 C CA . PHE A 1 91 ? 17.779 -15.330 -5.940 1.00 84.81 91 PHE A CA 1
ATOM 717 C C . PHE A 1 91 ? 16.856 -14.627 -4.920 1.00 84.81 91 PHE A C 1
ATOM 719 O O . PHE A 1 91 ? 17.382 -13.964 -4.020 1.00 84.81 91 PHE A O 1
ATOM 726 N N . PRO A 1 92 ? 15.513 -14.751 -5.004 1.00 85.81 92 PRO A N 1
ATOM 727 C CA . PRO A 1 92 ? 14.610 -14.272 -3.956 1.00 85.81 92 PRO A CA 1
ATOM 728 C C . PRO A 1 92 ? 14.922 -14.842 -2.569 1.00 85.81 92 PRO A C 1
ATOM 730 O O . PRO A 1 92 ? 14.944 -14.080 -1.604 1.00 85.81 92 PRO A O 1
ATOM 733 N N . ASP A 1 93 ? 15.220 -16.140 -2.475 1.00 88.88 93 ASP A N 1
ATOM 734 C CA . ASP A 1 93 ? 15.543 -16.790 -1.200 1.00 88.88 93 ASP A CA 1
ATOM 735 C C . ASP A 1 93 ? 16.857 -16.251 -0.619 1.00 88.88 93 ASP A C 1
ATOM 737 O O . ASP A 1 93 ? 16.896 -15.827 0.535 1.00 88.88 93 ASP A O 1
ATOM 741 N N . ALA A 1 94 ? 17.900 -16.112 -1.445 1.00 90.44 94 ALA A N 1
ATOM 742 C CA . ALA A 1 94 ? 19.163 -15.509 -1.020 1.00 90.44 94 ALA A CA 1
ATOM 743 C C . ALA A 1 94 ? 18.997 -14.057 -0.533 1.00 90.44 94 ALA A C 1
ATOM 745 O O . ALA A 1 94 ? 19.687 -13.631 0.396 1.00 90.44 94 ALA A O 1
ATOM 746 N N . LEU A 1 95 ? 18.094 -13.275 -1.139 1.00 90.81 95 LEU A N 1
ATOM 747 C CA . LEU A 1 95 ? 17.760 -11.929 -0.666 1.00 90.81 95 LEU A CA 1
ATOM 748 C C . LEU A 1 95 ? 16.992 -11.952 0.657 1.00 90.81 95 LEU A C 1
ATOM 750 O O . LEU A 1 95 ? 17.279 -11.129 1.528 1.00 90.81 95 LEU A O 1
ATOM 754 N N . ASN A 1 96 ? 16.039 -12.871 0.812 1.00 90.50 96 ASN A N 1
ATOM 755 C CA . ASN A 1 96 ? 15.294 -13.037 2.055 1.00 90.50 96 ASN A CA 1
ATOM 756 C C . ASN A 1 96 ? 16.237 -13.390 3.206 1.00 90.50 96 ASN A C 1
ATOM 758 O O . ASN A 1 96 ? 16.238 -12.678 4.207 1.00 90.50 96 ASN A O 1
ATOM 762 N N . ASP A 1 97 ? 17.115 -14.379 3.033 1.00 90.19 97 ASP A N 1
ATOM 763 C CA . ASP A 1 97 ? 18.131 -14.746 4.028 1.00 90.19 97 ASP A CA 1
ATOM 764 C C . ASP A 1 97 ? 19.072 -13.570 4.328 1.00 90.19 97 ASP A C 1
ATOM 766 O O . ASP A 1 97 ? 19.398 -13.265 5.482 1.00 90.19 97 ASP A O 1
ATOM 770 N N . PHE A 1 98 ? 19.480 -12.843 3.281 1.00 91.19 98 PHE A N 1
ATOM 771 C CA . PHE A 1 98 ? 20.328 -11.664 3.407 1.00 91.19 98 PHE A CA 1
ATOM 772 C C . PHE A 1 98 ? 19.665 -10.550 4.231 1.00 91.19 98 PHE A C 1
ATOM 774 O O . PHE A 1 98 ? 20.362 -9.872 4.985 1.00 91.19 98 PHE A O 1
ATOM 781 N N . TYR A 1 99 ? 18.359 -10.319 4.102 1.00 89.50 99 TYR A N 1
ATOM 782 C CA . TYR A 1 99 ? 17.665 -9.292 4.881 1.00 89.50 99 TYR A CA 1
ATOM 783 C C . TYR A 1 99 ? 17.264 -9.784 6.277 1.00 89.50 99 TYR A C 1
ATOM 785 O O . TYR A 1 99 ? 17.445 -9.046 7.246 1.00 89.50 99 TYR A O 1
ATOM 793 N N . ALA A 1 100 ? 16.820 -11.034 6.408 1.00 88.50 100 ALA A N 1
ATOM 794 C CA . ALA A 1 100 ? 16.392 -11.625 7.675 1.00 88.50 100 ALA A CA 1
ATOM 795 C C . ALA A 1 100 ? 17.521 -11.697 8.713 1.00 88.50 100 ALA A C 1
ATOM 797 O O . ALA A 1 100 ? 17.264 -11.574 9.911 1.00 88.50 100 ALA A O 1
ATOM 798 N N . ARG A 1 101 ? 18.791 -11.812 8.288 1.00 87.38 101 ARG A N 1
ATOM 799 C CA . ARG A 1 101 ? 19.929 -11.839 9.227 1.00 87.38 101 ARG A CA 1
ATOM 800 C C . ARG A 1 101 ? 19.995 -10.617 10.153 1.00 87.38 101 ARG A C 1
ATOM 802 O O . ARG A 1 101 ? 20.558 -10.722 11.237 1.00 87.38 101 ARG A O 1
ATOM 809 N N . PHE A 1 102 ? 19.488 -9.461 9.708 1.00 82.06 1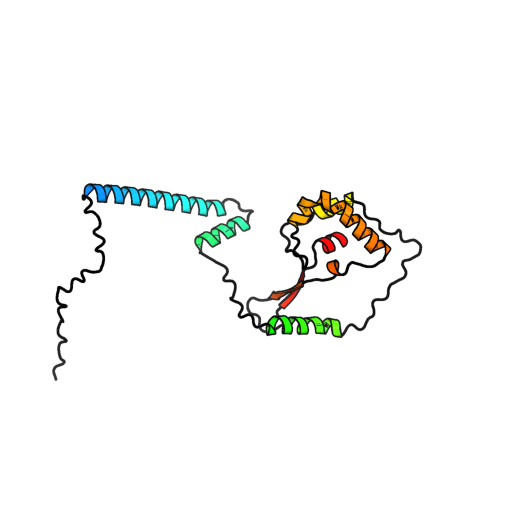02 PHE A N 1
ATOM 810 C CA . PHE A 1 102 ? 19.495 -8.237 10.511 1.00 82.06 102 PHE A CA 1
ATOM 811 C C . PHE A 1 102 ? 18.474 -8.308 11.653 1.00 82.06 102 PHE A C 1
ATOM 813 O O . PHE A 1 102 ? 18.691 -7.709 12.700 1.00 82.06 102 PHE A O 1
ATOM 820 N N . GLU A 1 103 ? 17.389 -9.062 11.472 1.00 79.25 103 GLU A N 1
ATOM 821 C CA . GLU A 1 103 ? 16.374 -9.293 12.503 1.00 79.25 103 GLU A CA 1
ATOM 822 C C . GLU A 1 103 ? 16.747 -10.465 13.416 1.00 79.25 103 GLU A C 1
ATOM 824 O O . GLU A 1 103 ? 16.483 -10.405 14.610 1.00 79.25 103 GLU A O 1
ATOM 829 N N . ALA A 1 104 ? 17.444 -11.483 12.900 1.00 74.06 104 ALA A N 1
ATOM 830 C CA . ALA A 1 104 ? 17.905 -12.633 13.689 1.00 74.06 104 ALA A CA 1
ATOM 831 C C . ALA A 1 104 ? 18.823 -12.251 14.869 1.00 74.06 104 ALA A C 1
ATOM 833 O O . ALA A 1 104 ? 18.985 -13.023 15.811 1.00 74.06 104 ALA A O 1
ATOM 834 N N . GLN A 1 105 ? 19.439 -11.068 14.817 1.00 69.06 105 GLN A N 1
ATOM 835 C CA . GLN A 1 105 ? 20.298 -10.533 15.876 1.00 69.06 105 GLN A CA 1
ATOM 836 C C . GLN A 1 105 ? 19.525 -9.685 16.907 1.00 69.06 105 GLN A C 1
ATOM 838 O O . GLN A 1 105 ? 20.077 -9.353 17.957 1.00 69.06 105 GLN A O 1
ATOM 843 N N . ASN A 1 106 ? 18.254 -9.355 16.648 1.00 70.31 106 ASN A N 1
ATOM 844 C CA . ASN A 1 106 ? 17.389 -8.619 17.569 1.00 70.31 106 ASN A CA 1
ATOM 845 C C . ASN A 1 106 ? 16.674 -9.580 18.533 1.00 70.31 106 ASN A C 1
ATOM 847 O O . ASN A 1 106 ? 15.559 -10.022 18.281 1.00 70.31 106 ASN A O 1
ATOM 851 N N . ASN A 1 107 ? 17.294 -9.841 19.687 1.00 70.81 107 ASN A N 1
ATOM 852 C CA . ASN A 1 107 ? 16.691 -10.609 20.791 1.00 70.81 107 ASN A CA 1
ATOM 853 C C . ASN A 1 107 ? 15.906 -9.741 21.793 1.00 70.81 107 ASN A C 1
ATOM 855 O O . ASN A 1 107 ? 15.601 -10.184 22.901 1.00 70.81 107 ASN A O 1
ATOM 859 N N . VAL A 1 108 ? 15.599 -8.491 21.443 1.00 74.25 108 VAL A N 1
ATOM 860 C CA . VAL A 1 108 ? 14.836 -7.599 22.321 1.00 74.25 108 VAL A CA 1
ATOM 861 C C . VAL A 1 108 ? 13.363 -7.978 22.227 1.00 74.25 108 VAL A C 1
ATOM 863 O O . VAL A 1 108 ? 12.708 -7.726 21.215 1.00 74.25 108 VAL A O 1
ATOM 866 N N . ALA A 1 109 ? 12.837 -8.597 23.282 1.00 70.38 109 ALA A N 1
ATOM 867 C CA . ALA A 1 109 ? 11.404 -8.802 23.409 1.00 70.38 109 ALA A CA 1
ATOM 868 C C . ALA A 1 109 ? 10.712 -7.432 23.460 1.00 70.38 109 ALA A C 1
ATOM 870 O O . ALA A 1 109 ? 11.106 -6.559 24.231 1.00 70.38 109 ALA A O 1
ATOM 871 N N . ALA A 1 110 ? 9.688 -7.236 22.629 1.00 69.62 110 ALA A N 1
ATOM 872 C CA . ALA A 1 110 ? 8.883 -6.025 22.675 1.00 69.62 110 ALA A CA 1
ATOM 873 C C . ALA A 1 110 ? 8.140 -5.966 24.020 1.00 69.62 110 ALA A C 1
ATOM 875 O O . ALA A 1 110 ? 7.165 -6.690 24.233 1.00 69.62 110 ALA A O 1
ATOM 876 N N . GLU A 1 111 ? 8.607 -5.121 24.936 1.00 70.38 111 GLU A N 1
ATOM 877 C CA . GLU A 1 111 ? 7.915 -4.872 26.195 1.00 70.38 111 GLU A CA 1
ATOM 878 C C . GLU A 1 111 ? 6.679 -4.008 25.934 1.00 70.38 111 GLU A C 1
ATOM 880 O O . GLU A 1 111 ? 6.761 -2.908 25.383 1.00 70.38 111 GLU A O 1
ATOM 885 N N . LYS A 1 112 ? 5.503 -4.507 26.330 1.00 67.56 112 LYS A N 1
ATOM 886 C CA . LYS A 1 112 ? 4.295 -3.683 26.375 1.00 67.56 112 LYS A CA 1
ATOM 887 C C . LYS A 1 112 ? 4.434 -2.722 27.551 1.00 67.56 112 LYS A C 1
ATOM 889 O O . LYS A 1 112 ? 4.301 -3.142 28.699 1.00 67.56 112 LYS A O 1
ATOM 894 N N . SER A 1 113 ? 4.682 -1.445 27.278 1.00 69.12 113 SER A N 1
ATOM 895 C CA . SER A 1 113 ? 4.596 -0.419 28.313 1.00 69.12 113 SER A CA 1
ATOM 896 C C . SER A 1 113 ? 3.145 -0.282 28.766 1.00 69.12 113 SER A C 1
ATOM 898 O O . SER A 1 113 ? 2.232 -0.210 27.941 1.00 69.12 113 SER A O 1
ATOM 900 N N . ILE A 1 114 ? 2.927 -0.239 30.080 1.00 67.31 114 ILE A N 1
ATOM 901 C CA . ILE A 1 114 ? 1.619 0.102 30.637 1.00 67.31 114 ILE A CA 1
ATOM 902 C C . ILE A 1 114 ? 1.389 1.583 30.306 1.00 67.31 114 ILE A C 1
ATOM 904 O O . ILE A 1 114 ? 2.217 2.408 30.704 1.00 67.31 114 ILE A O 1
ATOM 908 N N . PRO A 1 115 ? 0.334 1.938 29.552 1.00 64.62 115 PRO A N 1
ATOM 909 C CA . PRO A 1 115 ? 0.053 3.335 29.267 1.00 64.62 115 PRO A CA 1
ATOM 910 C C . PRO A 1 115 ? -0.212 4.088 30.583 1.00 64.62 115 PRO A C 1
ATOM 912 O O . PRO A 1 115 ? -0.799 3.519 31.512 1.00 64.62 115 PRO A O 1
ATOM 915 N N . PRO A 1 116 ? 0.241 5.345 30.710 1.00 69.12 116 PRO A N 1
ATOM 916 C CA . PRO A 1 116 ? -0.016 6.153 31.896 1.00 69.12 116 PRO A CA 1
ATOM 917 C C . PRO A 1 116 ? -1.528 6.304 32.132 1.00 69.12 116 PRO A C 1
ATOM 919 O O . PRO A 1 116 ? -2.307 6.414 31.191 1.00 69.12 116 PRO A O 1
ATOM 922 N N . GLN A 1 117 ? -1.953 6.347 33.402 1.00 61.72 117 GLN A N 1
ATOM 923 C CA . GLN A 1 117 ? -3.370 6.332 33.823 1.00 61.72 117 GLN A CA 1
ATOM 924 C C . GLN A 1 117 ? -4.255 7.454 33.243 1.00 61.72 117 GLN A C 1
ATOM 926 O O . GLN A 1 117 ? -5.471 7.398 33.403 1.00 61.72 117 GLN A O 1
ATOM 931 N N . ASN A 1 118 ? -3.668 8.466 32.602 1.00 64.50 118 ASN A N 1
ATOM 932 C CA . ASN A 1 118 ? -4.373 9.634 32.079 1.00 64.50 118 ASN A CA 1
ATOM 933 C C . ASN A 1 118 ? -4.409 9.700 30.541 1.00 64.50 118 ASN A C 1
ATOM 935 O O . ASN A 1 118 ? -4.832 10.716 29.990 1.00 64.50 118 ASN A O 1
ATOM 939 N N . ASP A 1 119 ? -3.960 8.651 29.844 1.00 66.31 119 ASP A N 1
ATOM 940 C CA . ASP A 1 119 ? -4.089 8.590 28.389 1.00 66.31 119 ASP A CA 1
ATOM 941 C C . ASP A 1 119 ? -5.539 8.296 28.001 1.00 66.31 119 ASP A C 1
ATOM 943 O O . ASP A 1 119 ? -6.124 7.272 28.365 1.00 66.31 119 ASP A O 1
ATOM 947 N N . GLN A 1 120 ? -6.131 9.211 27.234 1.00 65.88 120 GLN A N 1
ATOM 948 C CA . GLN A 1 120 ? -7.403 8.947 26.582 1.00 65.88 120 GLN A CA 1
ATOM 949 C C . GLN A 1 120 ? -7.199 7.862 25.527 1.00 65.88 120 GLN A C 1
ATOM 951 O O . GLN A 1 120 ? -6.302 7.955 24.688 1.00 65.88 120 GLN A O 1
ATOM 956 N N . VAL A 1 121 ? -8.055 6.839 25.552 1.00 70.56 121 VAL A N 1
ATOM 957 C CA . VAL A 1 121 ? -8.087 5.824 24.498 1.00 70.56 121 VAL A CA 1
ATOM 958 C C . VAL A 1 121 ? -8.393 6.534 23.183 1.00 70.56 121 VAL A C 1
ATOM 960 O O . VAL A 1 121 ? -9.463 7.127 23.031 1.00 70.56 121 VAL A O 1
ATOM 963 N N . LEU A 1 122 ? -7.444 6.496 22.245 1.00 84.50 122 LEU A N 1
ATOM 964 C CA . LEU A 1 122 ? -7.636 7.039 20.906 1.00 84.50 122 LEU A CA 1
ATOM 965 C C . LEU A 1 122 ? -8.862 6.365 20.280 1.00 84.50 122 LEU A C 1
ATOM 967 O O . LEU A 1 122 ? -8.878 5.150 20.090 1.00 84.50 122 LEU A O 1
ATOM 971 N N . CYS A 1 123 ? -9.883 7.160 19.979 1.00 89.12 123 CYS A N 1
ATOM 972 C CA . CYS A 1 123 ? -11.106 6.701 19.340 1.00 89.12 123 CYS A CA 1
ATOM 973 C C . CYS A 1 123 ? -11.242 7.405 17.995 1.00 89.12 123 CYS A C 1
ATOM 975 O O . CYS A 1 123 ? -11.318 8.633 17.923 1.00 89.12 123 CYS A O 1
ATOM 977 N N . LEU A 1 124 ? -11.242 6.622 16.926 1.00 95.06 124 LEU A N 1
ATOM 978 C CA . LEU A 1 124 ? -11.389 7.114 15.569 1.00 95.06 124 LEU A CA 1
ATOM 979 C C . LEU A 1 124 ? -12.867 7.230 15.219 1.00 95.06 124 LEU A C 1
ATOM 981 O O . LEU A 1 124 ? -13.668 6.349 15.536 1.00 95.06 124 LEU A O 1
ATOM 985 N N . THR A 1 125 ? -13.220 8.293 14.500 1.00 96.94 125 THR A N 1
ATOM 986 C CA . THR A 1 125 ? -14.559 8.441 13.928 1.00 96.94 125 THR A CA 1
ATOM 987 C C . THR A 1 125 ? -14.595 7.931 12.489 1.00 96.94 125 THR A C 1
ATOM 989 O O . THR A 1 125 ? -13.597 7.978 11.762 1.00 96.94 125 THR A O 1
ATOM 992 N N . ALA A 1 126 ? -15.775 7.512 12.028 1.00 97.69 126 ALA A N 1
ATOM 993 C CA . ALA A 1 126 ? -15.993 7.168 10.623 1.00 97.69 126 ALA A CA 1
ATOM 994 C C . ALA A 1 126 ? -15.676 8.330 9.673 1.00 97.69 126 ALA A C 1
ATOM 996 O O . ALA A 1 126 ? -15.215 8.116 8.552 1.00 97.69 126 ALA A O 1
ATOM 997 N N . ALA A 1 127 ? -15.886 9.575 10.112 1.00 97.69 127 ALA A N 1
ATOM 998 C CA . ALA A 1 127 ? -15.560 10.755 9.321 1.00 97.69 127 ALA A CA 1
ATOM 999 C C . ALA A 1 127 ? -14.045 10.897 9.103 1.00 97.69 127 ALA A C 1
ATOM 1001 O O . ALA A 1 127 ? -13.618 11.229 7.993 1.00 97.69 127 ALA A O 1
ATOM 1002 N N . ASP A 1 128 ? -13.237 10.609 10.125 1.00 96.62 128 ASP A N 1
ATOM 1003 C CA . ASP A 1 128 ? -11.777 10.672 10.032 1.00 96.62 128 ASP A CA 1
ATOM 1004 C C . ASP A 1 128 ? -11.233 9.560 9.138 1.00 96.62 128 ASP A C 1
ATOM 1006 O O . ASP A 1 128 ? -10.499 9.842 8.190 1.00 96.62 128 ASP A O 1
ATOM 1010 N N . VAL A 1 129 ? -11.684 8.319 9.342 1.00 97.81 129 VAL A N 1
ATOM 1011 C CA . VAL A 1 129 ? -11.276 7.182 8.501 1.00 97.81 129 VAL A CA 1
ATOM 1012 C C . VAL A 1 129 ? -11.668 7.416 7.042 1.00 97.81 129 VAL A C 1
ATOM 1014 O O . VAL A 1 129 ? -10.843 7.259 6.140 1.00 97.81 129 VAL A O 1
ATOM 1017 N N . ARG A 1 130 ? -12.889 7.896 6.785 1.00 98.31 130 ARG A N 1
ATOM 1018 C CA . ARG A 1 130 ? -13.356 8.265 5.439 1.00 98.31 130 ARG A CA 1
ATOM 1019 C C . ARG A 1 130 ? -12.492 9.346 4.801 1.00 98.31 130 ARG A C 1
ATOM 1021 O O . ARG A 1 130 ? -12.161 9.245 3.618 1.00 98.31 130 ARG A O 1
ATOM 1028 N N . ARG A 1 131 ? -12.111 10.380 5.561 1.00 97.88 131 ARG A N 1
ATOM 1029 C CA . ARG A 1 131 ? -11.208 11.441 5.089 1.00 97.88 131 ARG A CA 1
ATOM 1030 C C . ARG A 1 131 ? -9.854 10.850 4.698 1.00 97.88 131 ARG A C 1
ATOM 1032 O O . ARG A 1 131 ? -9.352 11.159 3.615 1.00 97.88 131 ARG A O 1
ATOM 1039 N N . THR A 1 132 ? -9.307 9.962 5.524 1.00 97.56 132 THR A N 1
ATOM 1040 C CA . THR A 1 132 ? -8.030 9.286 5.270 1.00 97.56 132 THR A CA 1
ATOM 1041 C C . THR A 1 132 ? -8.091 8.404 4.021 1.00 97.56 132 THR A C 1
ATOM 1043 O O . THR A 1 132 ? -7.211 8.507 3.163 1.00 97.56 132 THR A O 1
ATOM 1046 N N . LEU A 1 133 ? -9.162 7.620 3.847 1.00 97.62 133 LEU A N 1
ATOM 1047 C CA . LEU A 1 133 ? -9.395 6.794 2.655 1.00 97.62 133 LEU A CA 1
ATOM 1048 C C . LEU A 1 133 ? -9.524 7.645 1.384 1.00 97.62 133 LEU A C 1
ATOM 1050 O O . LEU A 1 133 ? -8.878 7.367 0.373 1.00 97.62 133 LEU A O 1
ATOM 1054 N N . ARG A 1 134 ? -10.284 8.746 1.436 1.00 97.50 134 ARG A N 1
ATOM 1055 C CA . ARG A 1 134 ? -10.431 9.674 0.299 1.00 97.50 134 ARG A CA 1
ATOM 1056 C C . ARG A 1 134 ? -9.118 10.370 -0.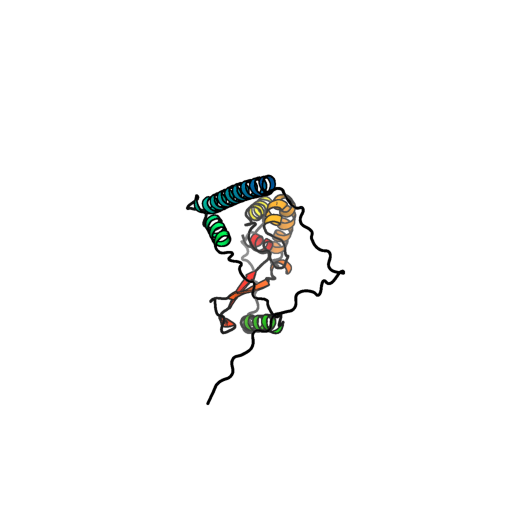078 1.00 97.50 134 ARG A C 1
ATOM 1058 O O . ARG A 1 134 ? -8.938 10.740 -1.241 1.00 97.50 134 ARG A O 1
ATOM 1065 N N . GLY A 1 135 ? -8.211 10.534 0.887 1.00 96.25 135 GLY A N 1
ATOM 1066 C CA . GLY A 1 135 ? -6.865 11.085 0.715 1.00 96.25 135 GLY A CA 1
ATOM 1067 C C . GLY A 1 135 ? -5.818 10.083 0.212 1.00 96.25 135 GLY A C 1
ATOM 1068 O O . GLY A 1 135 ? -4.664 10.463 -0.017 1.00 96.25 135 GLY A O 1
ATOM 1069 N N . VAL A 1 136 ? -6.175 8.808 0.017 1.00 96.00 136 VAL A N 1
ATOM 1070 C CA . VAL A 1 136 ? -5.260 7.801 -0.536 1.00 96.00 136 VAL A CA 1
ATOM 1071 C C . VAL A 1 136 ? -4.821 8.204 -1.943 1.00 96.00 136 VAL A C 1
ATOM 1073 O O . VAL A 1 136 ? -5.624 8.558 -2.805 1.00 96.00 136 VAL A O 1
ATOM 1076 N N . ASN A 1 137 ? -3.514 8.118 -2.206 1.00 94.50 137 ASN A N 1
ATOM 1077 C CA . ASN A 1 137 ? -2.990 8.313 -3.553 1.00 94.50 137 ASN A CA 1
ATOM 1078 C C . ASN A 1 137 ? -3.311 7.068 -4.405 1.00 94.50 137 ASN A C 1
ATOM 1080 O O . ASN A 1 137 ? -2.696 6.022 -4.176 1.00 94.50 137 ASN A O 1
ATOM 1084 N N . PRO A 1 138 ? -4.195 7.172 -5.419 1.00 94.00 138 PRO A N 1
ATOM 1085 C CA . PRO A 1 138 ? -4.657 6.022 -6.200 1.00 94.00 138 PRO A CA 1
ATOM 1086 C C . PRO A 1 138 ? -3.554 5.376 -7.049 1.00 94.00 138 PRO A C 1
ATOM 1088 O O . PRO A 1 138 ? -3.725 4.268 -7.542 1.00 94.00 138 PRO A O 1
ATOM 1091 N N . ARG A 1 139 ? -2.419 6.067 -7.225 1.00 92.31 139 ARG A N 1
ATOM 1092 C CA . ARG A 1 139 ? -1.274 5.616 -8.028 1.00 92.31 139 ARG A CA 1
ATOM 1093 C C . ARG A 1 139 ? -0.233 4.836 -7.225 1.00 92.31 139 ARG A C 1
ATOM 1095 O O . ARG A 1 139 ? 0.760 4.401 -7.803 1.00 92.31 139 ARG A O 1
ATOM 1102 N N . LYS A 1 140 ? -0.394 4.712 -5.902 1.00 90.31 140 LYS A N 1
ATOM 1103 C CA . LYS A 1 140 ? 0.511 3.884 -5.096 1.00 90.31 140 LYS A CA 1
ATOM 1104 C C . LYS A 1 140 ? 0.302 2.407 -5.436 1.00 90.31 140 LYS A C 1
ATOM 1106 O O . LYS A 1 140 ? -0.823 1.983 -5.683 1.00 90.31 140 LYS A O 1
ATOM 1111 N N . ALA A 1 141 ? 1.396 1.650 -5.430 1.00 91.88 141 ALA A N 1
ATOM 1112 C CA . ALA A 1 141 ? 1.351 0.202 -5.584 1.00 91.88 141 ALA A CA 1
ATOM 1113 C C . ALA A 1 141 ? 0.540 -0.437 -4.444 1.00 91.88 141 ALA A C 1
ATOM 1115 O O . ALA A 1 141 ? 0.598 0.039 -3.304 1.00 91.88 141 ALA A O 1
ATOM 1116 N N . ALA A 1 142 ? -0.215 -1.483 -4.782 1.00 93.25 142 ALA A N 1
ATOM 1117 C CA . ALA A 1 142 ? -0.963 -2.284 -3.820 1.00 93.25 142 ALA A CA 1
ATOM 1118 C C . ALA A 1 142 ? -0.007 -3.051 -2.896 1.00 93.25 142 ALA A C 1
ATOM 1120 O O . ALA A 1 142 ? 1.114 -3.366 -3.293 1.00 93.25 142 ALA A O 1
ATOM 1121 N N . GLY A 1 143 ? -0.441 -3.310 -1.664 1.00 91.56 143 GLY A N 1
ATOM 1122 C CA . GLY A 1 143 ? 0.305 -4.131 -0.715 1.00 91.56 143 GLY A CA 1
ATOM 1123 C C . GLY A 1 143 ? 0.142 -5.632 -0.988 1.00 91.56 143 GLY A C 1
ATOM 1124 O O . GLY A 1 143 ? -0.365 -6.016 -2.044 1.00 91.56 143 GLY A O 1
ATOM 1125 N N . PRO A 1 144 ? 0.522 -6.493 -0.028 1.00 91.75 144 PRO A N 1
ATOM 1126 C CA . PRO A 1 144 ? 0.326 -7.945 -0.124 1.00 91.75 144 PRO A CA 1
ATOM 1127 C C . PRO A 1 144 ? -1.148 -8.368 -0.208 1.00 91.75 144 PRO A C 1
ATOM 1129 O O . PRO A 1 144 ? -1.445 -9.468 -0.659 1.00 91.75 144 PRO A O 1
ATOM 1132 N N . ASP A 1 145 ? -2.071 -7.495 0.198 1.00 91.00 145 ASP A N 1
ATOM 1133 C CA . ASP A 1 145 ? -3.518 -7.677 0.056 1.00 91.00 145 ASP A CA 1
ATOM 1134 C C . ASP A 1 145 ? -4.019 -7.492 -1.386 1.00 91.00 145 ASP A C 1
ATOM 1136 O O . ASP A 1 145 ? -5.170 -7.800 -1.686 1.00 91.00 145 ASP A O 1
ATOM 1140 N N . ASN A 1 146 ? -3.166 -6.985 -2.283 1.00 91.25 146 ASN A N 1
ATOM 1141 C CA . ASN A 1 146 ? -3.485 -6.658 -3.668 1.00 91.25 146 ASN A CA 1
ATOM 1142 C C . ASN A 1 146 ? -4.684 -5.699 -3.820 1.00 91.25 146 ASN A C 1
ATOM 1144 O O . ASN A 1 146 ? -5.341 -5.671 -4.862 1.00 91.25 146 ASN A O 1
ATOM 1148 N N . ILE A 1 147 ? -4.961 -4.879 -2.798 1.00 93.25 147 ILE A N 1
ATOM 1149 C CA . ILE A 1 147 ? -6.017 -3.866 -2.852 1.00 93.25 147 ILE A CA 1
ATOM 1150 C C . ILE A 1 147 ? -5.399 -2.549 -3.338 1.00 93.25 147 ILE A C 1
ATOM 1152 O O . ILE A 1 147 ? -4.580 -1.940 -2.639 1.00 93.25 147 ILE A O 1
ATOM 1156 N N . PRO A 1 148 ? -5.753 -2.067 -4.541 1.00 94.88 148 PRO A N 1
ATOM 1157 C CA . PRO A 1 148 ? -5.176 -0.846 -5.072 1.00 94.88 148 PRO A CA 1
ATOM 1158 C C . PRO A 1 148 ? -5.796 0.391 -4.411 1.00 94.88 148 PRO A C 1
ATOM 1160 O O . PRO A 1 148 ? -6.969 0.423 -4.043 1.00 94.88 148 PRO A O 1
ATOM 1163 N N . GLY A 1 149 ? -5.016 1.471 -4.321 1.00 95.62 149 GLY A N 1
ATOM 1164 C CA . GLY A 1 149 ? -5.447 2.682 -3.617 1.00 95.62 149 GLY A CA 1
ATOM 1165 C C . GLY A 1 149 ? -6.665 3.376 -4.235 1.00 95.62 149 GLY A C 1
ATOM 1166 O O . GLY A 1 149 ? -7.377 4.081 -3.528 1.00 95.62 149 GLY A O 1
ATOM 1167 N N . HIS A 1 150 ? -6.921 3.182 -5.535 1.00 96.50 150 HIS A N 1
ATOM 1168 C CA . HIS A 1 150 ? -8.117 3.730 -6.180 1.00 96.50 150 HIS A CA 1
ATOM 1169 C C . HIS A 1 150 ? -9.401 3.075 -5.656 1.00 96.50 150 HIS A C 1
ATOM 1171 O O . HIS A 1 150 ? -10.345 3.800 -5.371 1.00 96.50 150 HIS A O 1
ATOM 1177 N N . VAL A 1 151 ? -9.399 1.756 -5.415 1.00 96.62 151 VAL A N 1
ATOM 1178 C CA . VAL A 1 151 ? -10.549 1.038 -4.836 1.00 96.62 151 VAL A CA 1
ATOM 1179 C C . VAL A 1 151 ? -10.862 1.576 -3.445 1.00 96.62 151 VAL A C 1
ATOM 1181 O O . VAL A 1 151 ? -12.003 1.910 -3.161 1.00 96.62 151 VAL A O 1
ATOM 1184 N N . LEU A 1 152 ? -9.849 1.751 -2.593 1.00 96.75 152 LEU A N 1
ATOM 1185 C CA . LEU A 1 152 ? -10.055 2.300 -1.246 1.00 96.75 152 LEU A CA 1
ATOM 1186 C C . LEU A 1 152 ? -10.605 3.729 -1.266 1.00 96.75 152 LEU A C 1
ATOM 1188 O O . LEU A 1 152 ? -11.392 4.103 -0.401 1.00 96.75 152 LEU A O 1
ATOM 1192 N N . ARG A 1 153 ? -10.189 4.530 -2.251 1.00 97.38 153 ARG A N 1
ATOM 1193 C CA . ARG A 1 153 ? -10.648 5.909 -2.411 1.00 97.38 153 ARG A CA 1
ATOM 1194 C C . ARG A 1 153 ? -12.086 5.987 -2.925 1.00 97.38 153 ARG A C 1
ATOM 1196 O O . ARG A 1 153 ? -12.844 6.823 -2.443 1.00 97.38 153 ARG A O 1
ATOM 1203 N N . GLU A 1 154 ? -12.441 5.153 -3.898 1.00 97.44 154 GLU A N 1
ATOM 1204 C CA . GLU A 1 154 ? -13.781 5.101 -4.498 1.00 97.44 154 GLU A CA 1
ATOM 1205 C C . GLU A 1 154 ? -14.800 4.456 -3.556 1.00 97.44 154 GLU A C 1
ATOM 1207 O O . GLU A 1 154 ? -15.918 4.946 -3.433 1.00 97.44 154 GLU A O 1
ATOM 1212 N N . CYS A 1 155 ? -14.391 3.415 -2.828 1.00 97.25 155 CYS A N 1
ATOM 1213 C CA . CYS A 1 155 ? -15.221 2.719 -1.848 1.00 97.25 155 CYS A CA 1
ATOM 1214 C C . CYS A 1 155 ? -15.114 3.310 -0.431 1.00 97.25 155 CYS A C 1
ATOM 1216 O O . CYS A 1 155 ? -15.471 2.652 0.546 1.00 97.25 155 CYS A O 1
ATOM 1218 N N . ALA A 1 156 ? -14.593 4.533 -0.284 1.00 97.81 156 ALA A N 1
ATOM 1219 C CA . ALA A 1 156 ? -14.327 5.126 1.025 1.00 97.81 156 ALA A CA 1
ATOM 1220 C C . ALA A 1 156 ? -15.593 5.260 1.883 1.00 97.81 156 ALA A C 1
ATOM 1222 O O . ALA A 1 156 ? -15.524 5.106 3.097 1.00 97.81 156 ALA A O 1
ATOM 1223 N N . ASP A 1 157 ? -16.742 5.537 1.264 1.00 97.69 157 ASP A N 1
ATOM 1224 C CA . ASP A 1 157 ? -18.006 5.709 1.982 1.00 97.69 157 ASP A CA 1
ATOM 1225 C C . ASP A 1 157 ? -18.553 4.390 2.536 1.00 97.69 157 ASP A C 1
ATOM 1227 O O . ASP A 1 157 ? -19.143 4.390 3.610 1.00 97.69 157 ASP A O 1
ATOM 1231 N N . GLN A 1 158 ? -18.321 3.282 1.831 1.00 97.75 158 GLN A N 1
ATOM 1232 C CA . GLN A 1 158 ? -18.748 1.937 2.211 1.00 97.75 158 GLN A CA 1
ATOM 1233 C C . GLN A 1 158 ? -17.782 1.293 3.213 1.00 97.75 158 GLN A C 1
ATOM 1235 O O . GLN A 1 158 ? -18.199 0.514 4.063 1.00 97.75 158 GLN A O 1
ATOM 1240 N N . LEU A 1 159 ? -16.485 1.593 3.093 1.00 97.06 159 LEU A N 1
ATOM 1241 C CA . LEU A 1 159 ? -15.437 0.986 3.914 1.00 97.06 159 LEU A CA 1
ATOM 1242 C C . LEU A 1 159 ? -15.182 1.732 5.225 1.00 97.06 159 LEU A C 1
ATOM 1244 O O . LEU A 1 159 ? -14.622 1.134 6.139 1.00 97.06 159 LEU A O 1
ATOM 1248 N N . ALA A 1 160 ? -15.551 3.015 5.319 1.00 97.81 160 ALA A N 1
ATOM 1249 C CA . ALA A 1 160 ? -15.228 3.849 6.474 1.00 97.81 160 ALA A CA 1
ATOM 1250 C C . ALA A 1 160 ? -15.717 3.246 7.791 1.00 97.81 160 ALA A C 1
ATOM 1252 O O . ALA A 1 160 ? -14.907 3.066 8.690 1.00 97.81 160 ALA A O 1
ATOM 1253 N N . ASP A 1 161 ? -17.000 2.893 7.880 1.00 97.56 161 ASP A N 1
ATOM 1254 C CA . ASP A 1 161 ? -17.595 2.422 9.134 1.00 97.56 161 ASP A CA 1
ATOM 1255 C C . ASP A 1 161 ? -16.962 1.090 9.580 1.00 97.56 161 ASP A C 1
ATOM 1257 O O . ASP A 1 161 ? -16.491 0.963 10.707 1.00 97.56 161 ASP A O 1
ATOM 1261 N N . VAL A 1 162 ? -16.817 0.139 8.649 1.00 97.69 162 VAL A N 1
ATOM 1262 C CA . VAL A 1 162 ? -16.197 -1.171 8.916 1.00 97.69 162 VAL A CA 1
ATOM 1263 C C . VAL A 1 162 ? -14.738 -1.032 9.357 1.00 97.69 162 VAL A C 1
ATOM 1265 O O . VAL A 1 162 ? -14.299 -1.695 10.297 1.00 97.69 162 VAL A O 1
ATOM 1268 N N . LEU A 1 163 ? -13.958 -0.182 8.683 1.00 96.75 163 LEU A N 1
ATOM 1269 C CA . LEU A 1 163 ? -12.559 0.031 9.046 1.00 96.75 163 LEU A CA 1
ATOM 1270 C C . LEU A 1 163 ? -12.422 0.797 10.363 1.00 96.75 163 LEU A C 1
ATOM 1272 O O . LEU A 1 163 ? -11.500 0.503 11.118 1.00 96.75 163 LEU A O 1
ATOM 1276 N N . THR A 1 164 ? -13.336 1.718 10.676 1.00 97.81 164 THR A N 1
ATOM 1277 C CA . THR A 1 164 ? -13.386 2.388 11.981 1.00 97.81 164 THR A CA 1
ATOM 1278 C C . THR A 1 164 ? -13.569 1.391 13.116 1.00 97.81 164 THR A C 1
ATOM 1280 O O . THR A 1 164 ? -12.807 1.447 14.081 1.00 97.81 164 THR A O 1
ATOM 1283 N N . ASP A 1 165 ? -14.503 0.447 12.987 1.00 96.94 165 ASP A N 1
ATOM 1284 C CA . ASP A 1 165 ? -14.719 -0.584 14.006 1.00 96.94 165 ASP A CA 1
ATOM 1285 C C . ASP A 1 165 ? -13.460 -1.436 14.205 1.00 96.94 165 ASP A C 1
ATOM 1287 O O . ASP A 1 165 ? -12.988 -1.613 15.329 1.00 96.94 165 ASP A O 1
ATOM 1291 N N . ILE A 1 166 ? -12.849 -1.899 13.108 1.00 96.06 166 ILE A N 1
ATOM 1292 C CA . ILE A 1 166 ? -11.609 -2.689 13.150 1.00 96.06 166 ILE A CA 1
ATOM 1293 C C . ILE A 1 166 ? -10.474 -1.901 13.814 1.00 96.06 166 ILE A C 1
ATOM 1295 O O . ILE A 1 166 ? -9.746 -2.446 14.647 1.00 96.06 166 ILE A O 1
ATOM 1299 N N . PHE A 1 167 ? -10.307 -0.627 13.459 1.00 95.81 167 PHE A N 1
ATOM 1300 C CA . PHE A 1 167 ? -9.251 0.218 14.004 1.00 95.81 1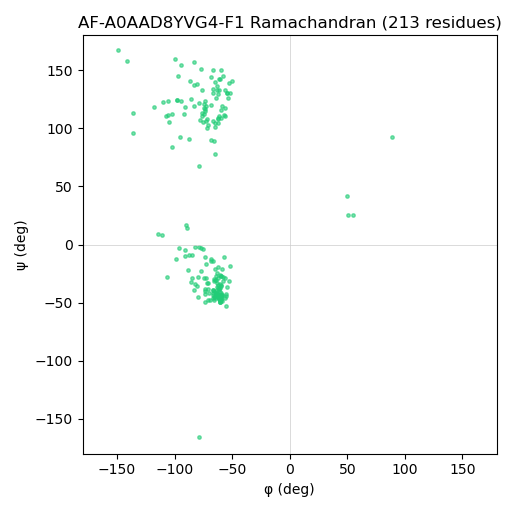67 PHE A CA 1
ATOM 1301 C C . PHE A 1 167 ? -9.455 0.497 15.492 1.00 95.81 167 PH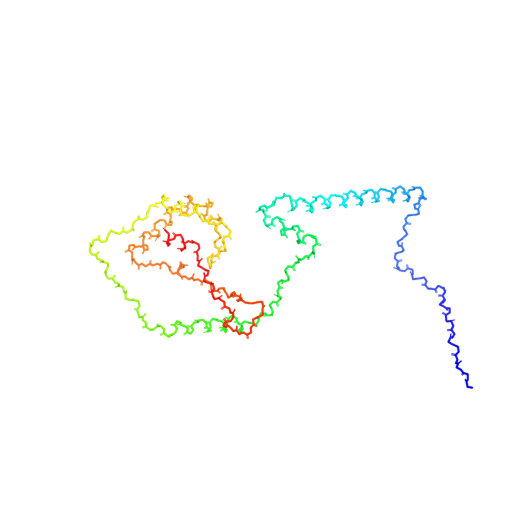E A C 1
ATOM 1303 O O . PHE A 1 167 ? -8.509 0.364 16.264 1.00 95.81 167 PHE A O 1
ATOM 1310 N N . ASN A 1 168 ? -10.676 0.807 15.922 1.00 95.00 168 ASN A N 1
ATOM 1311 C CA . ASN A 1 168 ? -10.975 1.049 17.332 1.00 95.00 168 ASN A CA 1
ATOM 1312 C C . ASN A 1 168 ? -10.821 -0.223 18.175 1.00 95.00 168 ASN A C 1
ATOM 1314 O O . ASN A 1 168 ? -10.254 -0.161 19.266 1.00 95.00 168 ASN A O 1
ATOM 1318 N N . ILE A 1 169 ? -11.222 -1.391 17.658 1.00 94.00 169 ILE A N 1
ATOM 1319 C CA . ILE A 1 169 ? -10.952 -2.680 18.313 1.00 94.00 169 ILE A CA 1
ATOM 1320 C C . ILE A 1 169 ? -9.439 -2.893 18.437 1.00 94.00 169 ILE A C 1
ATOM 1322 O O . ILE A 1 169 ? -8.945 -3.152 19.534 1.00 94.00 169 ILE A O 1
ATOM 1326 N N . SER A 1 170 ? -8.689 -2.710 17.345 1.00 93.81 170 SER A N 1
ATOM 1327 C CA . SER A 1 170 ? -7.225 -2.824 17.329 1.00 93.81 170 SER A CA 1
ATOM 1328 C C . SER A 1 170 ? -6.555 -1.912 18.363 1.00 93.81 170 SER A C 1
ATOM 1330 O O . SER A 1 170 ? -5.630 -2.351 19.052 1.00 93.81 170 SER A O 1
ATOM 1332 N N . LEU A 1 171 ? -7.007 -0.659 18.476 1.00 91.69 171 LEU A N 1
ATOM 1333 C CA . LEU A 1 171 ? -6.507 0.317 19.448 1.00 91.69 171 LEU A CA 1
ATOM 1334 C C . LEU A 1 171 ? -6.858 -0.096 20.882 1.00 91.69 171 LEU A C 1
ATOM 1336 O O . LEU A 1 171 ? -5.975 -0.126 21.735 1.00 91.69 171 LEU A O 1
ATOM 1340 N N . SER A 1 172 ? -8.106 -0.502 21.136 1.00 89.75 172 SER A N 1
ATOM 1341 C CA . SER A 1 172 ? -8.569 -0.920 22.468 1.00 89.75 172 SER A CA 1
ATOM 1342 C C . SER A 1 172 ? -7.849 -2.166 22.994 1.00 89.75 172 SER A C 1
ATOM 1344 O O . SER A 1 172 ? -7.549 -2.263 24.181 1.00 89.75 172 SER A O 1
ATOM 1346 N N . CYS A 1 173 ? -7.525 -3.114 22.109 1.00 88.75 173 CYS A N 1
ATOM 1347 C CA . CYS A 1 173 ? -6.801 -4.329 22.468 1.00 88.75 173 CYS A CA 1
ATOM 1348 C C . CYS A 1 173 ? -5.279 -4.139 22.474 1.00 88.75 173 CYS A C 1
ATOM 1350 O O . CYS A 1 173 ? -4.562 -5.057 22.878 1.00 88.75 173 CYS A O 1
ATOM 1352 N N . ALA A 1 1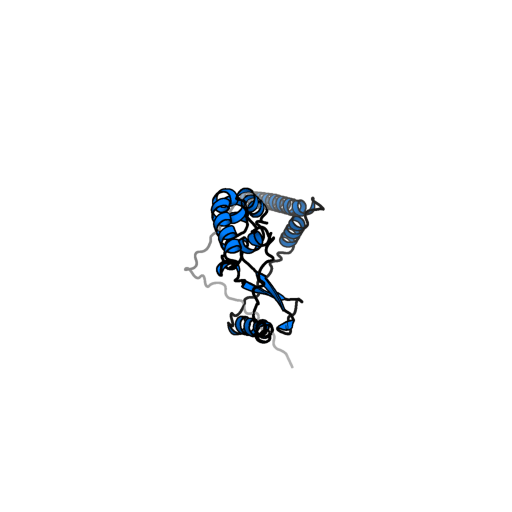74 ? -4.774 -2.999 21.989 1.00 89.12 174 ALA A N 1
ATOM 1353 C CA . ALA A 1 174 ? -3.359 -2.783 21.691 1.00 89.12 174 ALA A CA 1
ATOM 1354 C C . ALA A 1 174 ? -2.761 -3.918 20.828 1.00 89.12 174 ALA A C 1
ATOM 1356 O O . ALA A 1 174 ? -1.654 -4.410 21.075 1.00 89.12 174 ALA A O 1
ATOM 1357 N N . VAL A 1 175 ? -3.523 -4.380 19.829 1.00 90.38 175 VAL A N 1
ATOM 1358 C CA . VAL A 1 175 ? -3.130 -5.462 18.915 1.00 90.38 175 VAL A CA 1
ATOM 1359 C C . VAL A 1 175 ? -3.499 -5.088 17.488 1.00 90.38 175 VAL A C 1
ATOM 1361 O O . VAL A 1 175 ? -4.670 -5.076 17.127 1.00 90.38 175 VAL A O 1
ATOM 1364 N N . VAL A 1 176 ? -2.481 -4.877 16.652 1.00 92.00 176 VAL A N 1
ATOM 1365 C CA . VAL A 1 176 ? -2.666 -4.675 15.208 1.00 92.00 176 VAL A CA 1
ATOM 1366 C C . VAL A 1 176 ? -2.957 -6.018 14.522 1.00 92.00 176 VAL A C 1
ATOM 1368 O O . VAL A 1 176 ? -2.211 -6.981 14.764 1.00 92.00 176 VAL A O 1
ATOM 1371 N N . PRO A 1 177 ? -3.977 -6.110 13.644 1.00 91.62 177 PRO A N 1
ATOM 1372 C CA . PRO A 1 177 ? -4.256 -7.303 12.849 1.00 91.62 177 PRO A CA 1
ATOM 1373 C C . PRO A 1 177 ? -3.037 -7.790 12.061 1.00 91.62 177 PRO A C 1
ATOM 1375 O O . PRO A 1 177 ? -2.293 -7.006 11.471 1.00 91.62 177 PRO A O 1
ATOM 1378 N N . THR A 1 178 ? -2.824 -9.106 12.017 1.00 90.62 178 THR A N 1
ATOM 1379 C CA . THR A 1 178 ? -1.659 -9.696 11.335 1.00 90.62 178 THR A CA 1
ATOM 1380 C C . THR A 1 178 ? -1.621 -9.361 9.846 1.00 90.62 178 THR A C 1
ATOM 1382 O O . THR A 1 178 ? -0.556 -9.036 9.332 1.00 90.62 178 THR A O 1
ATOM 1385 N N . CYS A 1 179 ? -2.772 -9.327 9.173 1.00 88.56 179 CYS A N 1
ATOM 1386 C CA . CYS A 1 179 ? -2.867 -8.934 7.765 1.00 88.56 179 CYS A CA 1
ATOM 1387 C C . CYS A 1 179 ? -2.388 -7.497 7.488 1.00 88.56 179 CYS A C 1
ATOM 1389 O O . CYS A 1 179 ? -1.934 -7.217 6.384 1.00 88.56 179 CYS A O 1
ATOM 1391 N N . PHE A 1 180 ? -2.444 -6.596 8.474 1.00 90.31 180 PHE A N 1
ATOM 1392 C CA . PHE A 1 180 ? -1.945 -5.226 8.331 1.00 90.31 180 PHE A CA 1
ATOM 1393 C C . PHE A 1 180 ? -0.440 -5.123 8.604 1.00 90.31 180 PHE A C 1
ATOM 1395 O O . PHE A 1 180 ? 0.232 -4.276 8.022 1.00 90.31 180 PHE A O 1
ATOM 1402 N N . LYS A 1 181 ? 0.094 -6.012 9.450 1.00 89.12 181 LYS A N 1
ATOM 1403 C CA . LYS A 1 181 ? 1.512 -6.035 9.840 1.00 89.12 181 LYS A CA 1
ATOM 1404 C C . LYS A 1 181 ? 2.434 -6.620 8.778 1.00 89.12 181 LYS A C 1
ATOM 1406 O O . LYS A 1 181 ? 3.622 -6.334 8.821 1.00 89.12 181 LYS A O 1
ATOM 1411 N N . ILE A 1 182 ? 1.923 -7.448 7.869 1.00 90.44 182 ILE A N 1
ATOM 1412 C CA . ILE A 1 182 ? 2.745 -8.137 6.867 1.00 90.44 182 ILE A CA 1
ATOM 1413 C C . ILE A 1 182 ? 3.088 -7.171 5.717 1.00 90.44 182 ILE A C 1
ATOM 1415 O O . ILE A 1 182 ? 2.174 -6.665 5.059 1.00 90.44 182 ILE A O 1
ATOM 1419 N N . PRO A 1 183 ? 4.379 -6.920 5.425 1.00 92.69 183 PRO A N 1
ATOM 1420 C CA . PRO A 1 183 ? 4.814 -6.253 4.204 1.00 92.69 183 PRO A CA 1
ATOM 1421 C C . PRO A 1 183 ? 5.300 -7.258 3.148 1.00 92.69 183 PRO A C 1
ATOM 1423 O O . PRO A 1 183 ? 5.756 -8.353 3.465 1.00 92.69 183 PRO A O 1
ATOM 1426 N N . THR A 1 184 ? 5.316 -6.841 1.882 1.00 92.19 184 THR A N 1
ATOM 1427 C CA . THR A 1 184 ? 6.139 -7.490 0.847 1.00 92.19 184 THR A CA 1
ATOM 1428 C C . THR A 1 184 ? 7.433 -6.701 0.668 1.00 92.19 184 THR A C 1
ATOM 1430 O O . THR A 1 184 ? 7.383 -5.501 0.398 1.00 92.19 184 THR A O 1
ATOM 1433 N N . ILE A 1 185 ? 8.597 -7.342 0.799 1.00 91.44 185 ILE A N 1
ATOM 1434 C CA . ILE A 1 185 ? 9.887 -6.681 0.563 1.00 91.44 185 ILE A CA 1
ATOM 1435 C C . ILE A 1 185 ? 10.200 -6.682 -0.933 1.00 91.44 185 ILE A C 1
ATOM 1437 O O . ILE A 1 185 ? 10.331 -7.731 -1.555 1.00 91.44 185 ILE A O 1
ATOM 1441 N N . ILE A 1 186 ? 10.337 -5.489 -1.510 1.00 91.31 186 ILE A N 1
ATOM 1442 C CA . ILE A 1 186 ? 10.698 -5.293 -2.913 1.00 91.31 186 ILE A CA 1
ATOM 1443 C C . ILE A 1 186 ? 12.157 -4.821 -2.994 1.00 91.31 186 ILE A C 1
ATOM 1445 O O . ILE A 1 186 ? 12.450 -3.693 -2.582 1.00 91.31 186 ILE A O 1
ATOM 1449 N N . PRO A 1 187 ? 13.085 -5.639 -3.520 1.00 92.56 187 PRO A N 1
ATOM 1450 C CA . PRO A 1 187 ? 14.482 -5.251 -3.683 1.00 92.56 187 PRO A CA 1
ATOM 1451 C C . PRO A 1 187 ? 14.634 -4.281 -4.863 1.00 92.56 187 PRO A C 1
ATOM 1453 O O . PRO A 1 187 ? 14.369 -4.622 -6.015 1.00 92.56 187 PRO A O 1
ATOM 1456 N N . VAL A 1 188 ? 15.089 -3.054 -4.595 1.00 93.00 188 VAL A N 1
ATOM 1457 C CA . VAL A 1 188 ? 15.311 -2.027 -5.628 1.00 93.00 188 VAL A CA 1
ATOM 1458 C C . VAL A 1 188 ? 16.811 -1.770 -5.814 1.00 93.00 188 VAL A C 1
ATOM 1460 O O . VAL A 1 188 ? 17.472 -1.390 -4.844 1.00 93.00 188 VAL A O 1
ATOM 1463 N N . PRO A 1 189 ? 17.372 -1.925 -7.030 1.00 93.75 189 PRO A N 1
ATOM 1464 C CA . PRO A 1 189 ? 18.777 -1.618 -7.297 1.00 93.75 189 PRO A CA 1
ATOM 1465 C C . PRO A 1 189 ? 19.156 -0.175 -6.926 1.00 93.75 189 PRO A C 1
ATOM 1467 O O . PRO A 1 189 ? 18.479 0.777 -7.314 1.00 93.75 189 PRO A O 1
ATOM 1470 N N . LYS A 1 190 ? 20.274 0.003 -6.214 1.00 92.06 190 LYS A N 1
ATOM 1471 C CA . LYS A 1 190 ? 20.880 1.314 -5.901 1.00 92.06 190 LYS A CA 1
ATOM 1472 C C . LYS A 1 190 ? 21.573 1.940 -7.114 1.00 92.06 190 LYS A C 1
ATOM 1474 O O . LYS A 1 190 ? 21.680 3.160 -7.182 1.00 92.06 190 LYS A O 1
ATOM 1479 N N . LYS A 1 191 ? 22.073 1.104 -8.026 1.00 91.38 191 LYS A N 1
ATOM 1480 C CA . LYS A 1 191 ? 22.879 1.460 -9.204 1.00 91.38 191 LYS A CA 1
ATOM 1481 C C . LYS A 1 191 ? 22.477 0.578 -10.399 1.00 91.38 191 LYS A C 1
ATOM 1483 O O . LYS A 1 191 ? 21.907 -0.490 -10.176 1.00 91.38 191 LYS A O 1
ATOM 1488 N N . PRO A 1 192 ? 22.737 1.005 -11.651 1.00 88.12 192 PRO A N 1
ATOM 1489 C CA . PRO A 1 192 ? 22.313 0.266 -12.845 1.00 88.12 192 PRO A CA 1
ATOM 1490 C C . PRO A 1 192 ? 22.950 -1.123 -12.959 1.00 88.12 192 PRO A C 1
ATOM 1492 O O . PRO A 1 192 ? 22.310 -2.046 -13.450 1.00 88.12 192 PRO A O 1
ATOM 1495 N N . THR A 1 193 ? 24.188 -1.279 -12.492 1.00 89.50 193 THR A N 1
ATOM 1496 C CA . THR A 1 193 ? 24.906 -2.554 -12.460 1.00 89.50 193 THR A CA 1
ATOM 1497 C C . THR A 1 193 ? 24.997 -3.049 -11.025 1.00 89.50 193 THR A C 1
ATOM 1499 O O . THR A 1 193 ? 25.681 -2.457 -10.194 1.00 89.50 193 THR A O 1
ATOM 1502 N N . VAL A 1 194 ? 24.288 -4.128 -10.711 1.00 88.56 194 VAL A N 1
ATOM 1503 C CA . VAL A 1 194 ? 24.312 -4.753 -9.383 1.00 88.56 194 VAL A CA 1
ATOM 1504 C C . VAL A 1 194 ? 25.482 -5.732 -9.331 1.00 88.56 194 VAL A C 1
ATOM 1506 O O . VAL A 1 194 ? 25.588 -6.609 -10.179 1.00 88.56 194 VAL A O 1
ATOM 1509 N N . SER A 1 195 ? 26.355 -5.574 -8.338 1.00 87.81 195 SER A N 1
ATOM 1510 C CA . SER A 1 195 ? 27.519 -6.443 -8.116 1.00 87.81 195 SER A CA 1
ATOM 1511 C C . SER A 1 195 ? 27.348 -7.376 -6.917 1.00 87.81 195 SER A C 1
ATOM 1513 O O . SER A 1 195 ? 27.924 -8.457 -6.898 1.00 87.81 195 SER A O 1
ATOM 1515 N N . CYS A 1 196 ? 26.562 -6.982 -5.912 1.00 87.50 196 CYS A N 1
ATOM 1516 C CA . CYS A 1 196 ? 26.296 -7.797 -4.729 1.00 87.50 196 CYS A CA 1
ATOM 1517 C C . CYS A 1 196 ? 24.899 -7.526 -4.152 1.00 87.50 196 CYS A C 1
ATOM 1519 O O . CYS A 1 196 ? 24.256 -6.531 -4.486 1.00 87.50 196 CYS A O 1
ATOM 1521 N N . LEU A 1 197 ? 24.435 -8.378 -3.231 1.00 88.50 197 LEU A N 1
ATOM 1522 C CA . LEU A 1 197 ? 23.123 -8.228 -2.577 1.00 88.50 197 LEU A CA 1
ATOM 1523 C C . LEU A 1 197 ? 22.982 -6.895 -1.815 1.00 88.50 197 LEU A C 1
ATOM 1525 O O . LEU A 1 197 ? 21.894 -6.329 -1.722 1.00 88.50 197 LEU A O 1
ATOM 1529 N N . ASN A 1 198 ? 24.100 -6.330 -1.347 1.00 90.75 198 ASN A N 1
ATOM 1530 C CA . ASN A 1 198 ? 24.139 -5.035 -0.664 1.00 90.75 198 ASN A CA 1
ATOM 1531 C C . ASN A 1 198 ? 23.821 -3.846 -1.593 1.00 90.75 198 ASN A C 1
ATOM 1533 O O . ASN A 1 198 ? 23.536 -2.742 -1.119 1.00 90.75 198 ASN A O 1
ATOM 1537 N N . ASP A 1 199 ? 23.844 -4.057 -2.911 1.00 93.00 199 ASP A N 1
ATOM 1538 C CA . ASP A 1 199 ? 23.477 -3.052 -3.905 1.00 93.00 199 ASP A CA 1
ATOM 1539 C C . ASP A 1 199 ? 21.958 -2.898 -4.064 1.00 93.00 199 ASP A C 1
ATOM 1541 O O . ASP A 1 199 ? 21.519 -2.018 -4.801 1.00 93.00 199 ASP A O 1
ATOM 1545 N N . TYR A 1 200 ? 21.146 -3.687 -3.354 1.00 93.19 200 TYR A N 1
ATOM 1546 C CA . TYR A 1 200 ? 19.694 -3.523 -3.296 1.00 93.19 200 TYR A CA 1
ATOM 1547 C C . TYR A 1 200 ? 19.257 -2.736 -2.057 1.00 93.19 200 TYR A C 1
ATOM 1549 O O . TYR A 1 200 ? 19.837 -2.838 -0.972 1.00 93.19 200 TYR A O 1
ATOM 1557 N N . ARG A 1 201 ? 18.207 -1.929 -2.212 1.00 91.75 201 ARG A N 1
ATOM 1558 C CA . ARG A 1 201 ? 17.443 -1.341 -1.107 1.00 91.75 201 ARG A CA 1
ATOM 1559 C C . ARG A 1 201 ? 16.200 -2.202 -0.877 1.00 91.75 201 ARG A C 1
ATOM 1561 O O . ARG A 1 201 ? 15.431 -2.348 -1.829 1.00 91.75 201 ARG A O 1
ATOM 1568 N N . PRO A 1 202 ? 15.968 -2.722 0.338 1.00 93.56 202 PRO A N 1
ATOM 1569 C CA . PRO A 1 202 ? 14.699 -3.357 0.656 1.00 93.56 202 PRO A CA 1
ATOM 1570 C C . PRO A 1 202 ? 13.629 -2.271 0.812 1.00 93.56 202 PRO A C 1
ATOM 1572 O O . PRO A 1 202 ? 13.733 -1.408 1.683 1.00 93.56 202 PRO A O 1
ATOM 1575 N N . ILE A 1 203 ? 12.612 -2.281 -0.049 1.00 92.88 203 ILE A N 1
ATOM 1576 C CA . ILE A 1 203 ? 11.438 -1.416 0.089 1.00 92.88 203 ILE A CA 1
ATOM 1577 C C . ILE A 1 203 ? 10.290 -2.255 0.639 1.00 92.88 203 ILE A C 1
ATOM 1579 O O . ILE A 1 203 ? 9.782 -3.132 -0.054 1.00 92.88 203 ILE A O 1
ATOM 1583 N N . ALA A 1 204 ? 9.865 -1.976 1.871 1.00 91.81 204 ALA A N 1
ATOM 1584 C CA . ALA A 1 204 ? 8.707 -2.629 2.468 1.00 91.81 204 ALA A CA 1
ATOM 1585 C C . ALA A 1 204 ? 7.407 -2.059 1.884 1.00 91.81 204 ALA A C 1
ATOM 1587 O O . ALA A 1 204 ? 7.049 -0.895 2.091 1.00 91.81 204 ALA A O 1
ATOM 1588 N N . LEU A 1 205 ? 6.685 -2.890 1.141 1.00 93.62 205 LEU A N 1
ATOM 1589 C CA . LEU A 1 205 ? 5.384 -2.564 0.588 1.00 93.62 205 LEU A CA 1
ATOM 1590 C C . LEU A 1 205 ? 4.293 -3.085 1.529 1.00 93.62 205 LEU A C 1
ATOM 1592 O O . LEU A 1 205 ? 3.889 -4.239 1.449 1.00 93.62 205 LEU A O 1
ATOM 1596 N N . THR A 1 206 ? 3.841 -2.232 2.447 1.00 93.31 206 THR A N 1
ATOM 1597 C CA . THR A 1 206 ? 2.722 -2.519 3.361 1.00 93.31 206 THR A CA 1
ATOM 1598 C C . THR A 1 206 ? 1.361 -2.248 2.715 1.00 93.31 206 THR A C 1
ATOM 1600 O O . THR A 1 206 ? 1.262 -1.433 1.783 1.00 93.31 206 THR A O 1
ATOM 1603 N N . SER A 1 207 ? 0.314 -2.902 3.242 1.00 94.31 207 SER A N 1
ATOM 1604 C CA . SER A 1 207 ? -1.087 -2.632 2.887 1.00 94.31 207 SER A CA 1
ATOM 1605 C C . SER A 1 207 ? -1.393 -1.135 2.972 1.00 94.31 207 SER A C 1
ATOM 1607 O O . SER A 1 207 ? -0.945 -0.423 3.875 1.00 94.31 207 SER A O 1
ATOM 1609 N N . ILE A 1 208 ? -2.180 -0.639 2.018 1.00 95.31 208 ILE A N 1
ATOM 1610 C CA . ILE A 1 208 ? -2.614 0.759 2.024 1.00 95.31 208 ILE A CA 1
ATOM 1611 C C . ILE A 1 208 ? -3.537 1.027 3.220 1.00 95.31 208 ILE A C 1
ATOM 1613 O O . ILE A 1 208 ? -3.510 2.136 3.748 1.00 95.31 208 ILE A O 1
ATOM 1617 N N . ILE A 1 209 ? -4.281 0.018 3.685 1.00 95.44 209 ILE A N 1
ATOM 1618 C CA . ILE A 1 209 ? -5.128 0.109 4.879 1.00 95.44 209 ILE A CA 1
ATOM 1619 C C . ILE A 1 209 ? -4.259 0.329 6.121 1.00 95.44 209 ILE A C 1
ATOM 1621 O O . ILE A 1 209 ? -4.536 1.247 6.887 1.00 95.44 209 ILE A O 1
ATOM 1625 N N . MET A 1 210 ? -3.148 -0.406 6.265 1.00 95.50 210 MET A N 1
ATOM 1626 C CA . MET A 1 210 ? -2.188 -0.178 7.358 1.00 95.50 210 MET A CA 1
ATOM 1627 C C . MET A 1 210 ? -1.629 1.253 7.329 1.00 95.50 210 MET A C 1
ATOM 1629 O O . MET A 1 210 ? -1.612 1.941 8.341 1.00 95.50 210 MET A O 1
ATOM 1633 N N . LYS A 1 211 ? -1.279 1.768 6.143 1.00 93.62 211 LYS A N 1
ATOM 1634 C CA . LYS A 1 211 ? -0.839 3.171 5.989 1.00 93.62 211 LYS A CA 1
ATOM 1635 C C . LYS A 1 211 ? -1.928 4.197 6.310 1.00 93.62 211 LYS A C 1
ATOM 1637 O O . LYS A 1 211 ? -1.612 5.370 6.478 1.00 93.62 211 LYS A O 1
ATOM 1642 N N . CYS A 1 212 ? -3.202 3.811 6.264 1.00 94.81 212 CYS A N 1
ATOM 1643 C CA . CYS A 1 212 ? -4.302 4.662 6.714 1.00 94.81 212 CYS A CA 1
ATOM 1644 C C . CYS A 1 212 ? -4.449 4.603 8.233 1.00 94.81 212 CYS A C 1
ATOM 1646 O O . CYS A 1 212 ? -4.750 5.626 8.824 1.00 94.81 212 CYS A O 1
ATOM 1648 N N . PHE A 1 213 ? -4.202 3.444 8.844 1.00 94.38 213 PHE A N 1
ATOM 1649 C CA . PHE A 1 213 ? -4.221 3.265 10.294 1.00 94.38 213 PHE A CA 1
ATOM 1650 C C . PHE A 1 213 ? -3.104 4.047 11.013 1.00 94.38 213 PHE A C 1
ATOM 1652 O O . PHE A 1 213 ? -3.298 4.507 12.128 1.00 94.38 213 PHE A O 1
ATOM 1659 N N . GLU A 1 214 ? -1.951 4.240 10.365 1.00 91.62 214 GLU A N 1
ATOM 1660 C CA . GLU A 1 214 ? -0.809 5.012 10.895 1.00 91.62 214 GLU A CA 1
ATOM 1661 C C . GLU A 1 214 ? -0.971 6.550 10.831 1.00 91.62 214 GLU A C 1
ATOM 1663 O O . GLU A 1 214 ? -0.058 7.268 11.241 1.00 91.62 214 GLU A O 1
ATOM 1668 N N . ARG A 1 215 ? -2.064 7.072 10.257 1.00 85.38 215 ARG A N 1
ATOM 1669 C CA . ARG A 1 215 ? -2.274 8.507 9.985 1.00 85.38 215 ARG A CA 1
ATOM 1670 C C . ARG A 1 215 ? -3.390 9.102 10.819 1.00 85.38 215 ARG A C 1
ATOM 1672 O O . ARG A 1 215 ? -3.202 10.269 11.219 1.00 85.38 215 ARG A O 1
#

Solvent-accessible surface area (backbone atoms only — not comparable to full-atom values): 13308 Å² total; per-residue (Å²): 140,84,82,85,81,84,76,84,78,78,78,78,84,83,85,83,68,88,84,59,84,74,82,74,70,77,86,62,52,74,68,56,49,48,52,52,50,52,51,50,51,52,51,51,50,52,52,50,51,54,49,51,53,56,48,52,62,24,67,70,56,94,84,44,66,65,48,35,51,52,31,52,30,70,73,66,68,64,66,85,75,73,77,81,71,79,82,58,68,64,55,64,50,53,50,47,57,63,56,47,56,69,54,76,71,60,81,75,75,86,76,82,74,80,76,64,99,80,68,75,81,77,74,70,48,43,69,57,43,24,51,47,29,54,64,42,59,50,84,48,80,48,14,76,80,66,53,42,28,45,58,47,30,74,42,14,82,76,44,13,57,62,50,24,54,53,49,36,52,24,54,75,68,75,44,80,58,66,82,45,70,47,56,41,76,44,76,40,71,74,51,97,75,75,88,51,81,83,40,41,42,79,41,74,34,44,24,60,65,38,64,50,73,79,105

Sequence (215 aa):
MTLPILSTQLFPIEQFNPSIPQWRLPRLSSREAAMRASKAGSMLGKAKHAHTQRIHGHFKDTGDTRRMWEGVRAITNYRKTSPSCDSDAIFPDALNDFYARFEAQNNVAAEKSIPPQNDQVLCLTAADVRRTLRGVNPRKAAGPDNIPGHVLRECADQLADVLTDIFNISLSCAVVPTCFKIPTIIPVPKKPTVSCLNDYRPIALTSIIMKCFER

Mean predicted aligned error: 16.88 Å